Protein AF-0000000080388557 (afdb_homodimer)

Sequence (270 aa):
MERERQCKLGMKAKVAKRALETLQEIIDEPYSVIIRDAAIQRFEYTFEAIWKLVKEYLIEREGVICNSPKSCFREAFKMHLINEDESMQALYMTDDRNMTTHTYHEDVAEDIYKELSGYYALMNKIYTSIVTECLMERERQCKLGMKAKVAKRALETLQEIIDEPYSVIIRDAAIQRFEYTFEAIWKLVKEYLIEREGVICNSPKSCFREAFKMHLINEDESMQALYMTDDRNMTTHTYHEDVAEDIYKELSGYYALMNKIYTSIVTECL

Organism: NCBI:txid1090322

InterPro domains:
  IPR010235 Probable ribonuclease HepT [PF08780] (16-129)
  IPR010235 Probable ribonuclease HepT [TIGR01987] (18-129)

Foldseek 3Di:
DLVVLLVVLVVLLVQLVVLLVVLVVLLPDDDDPVSLLVNLVSLLVNLVSLLVSLQSLCCNPPVDHDDDSLRSLVVCCVVVLDDPVLNVVSVVSVVLSVCSVVVVPVVSSVVNSVCSVVVSVSSVSSSCSSVVVSD/DLVVLLVVLVVLLVQLVVLLVVLVVLLPDDDDPVSLLVNLVSLLVNLVSLLVSLQSLCCNPPVDHDDDSLRSLVVCCVVVLDDPVLNVVSVVSVVLSVCSVVVVPVVSSVVNSVCSVVVSVSSVSSSCSSVVVSD

Nearest PDB structures (foldseek):
  1wwp-assembly1_B  TM=9.795E-01  e=2.065E-08  Thermus thermophilus HB8
  7bxo-assembly1_F  TM=7.853E-01  e=1.803E-03  Shewanella oneidensis MR-1
  7aer-assembly1_B  TM=8.035E-01  e=2.970E-03  Shewanella oneidensis MR-1
  6m6u-assembly1_I  TM=7.779E-01  e=5.683E-03  Shewanella oneidensis MR-1
  1ylm-assembly1_B  TM=7.792E-01  e=3.426E-02  Bacillus subtilis subsp. subtilis str. 168

Structure (mmCIF, N/CA/C/O backbone):
data_AF-0000000080388557-model_v1
#
loop_
_entity.id
_entity.type
_entity.pdbx_description
1 polymer 'Nucleotidyltransferase substrate binding protein, HI0074 family'
#
loop_
_atom_site.group_PDB
_atom_site.id
_atom_site.type_symbol
_atom_site.label_atom_id
_atom_site.label_alt_id
_atom_site.label_comp_id
_atom_site.label_asym_id
_atom_site.label_entity_id
_atom_site.label_seq_id
_atom_site.pdbx_PDB_ins_code
_atom_site.Cartn_x
_atom_site.Cartn_y
_atom_site.Cartn_z
_atom_site.occupancy
_atom_site.B_iso_or_equiv
_atom_site.auth_seq_id
_atom_site.auth_comp_id
_atom_site.auth_asym_id
_atom_site.auth_atom_id
_atom_site.pdbx_PDB_model_num
ATOM 1 N N . MET A 1 1 ? 12.438 30.453 -10.461 1 47.81 1 MET A N 1
ATOM 2 C CA . MET A 1 1 ? 12.656 29.297 -9.609 1 47.81 1 MET A CA 1
ATOM 3 C C . MET A 1 1 ? 11.656 29.266 -8.461 1 47.81 1 MET A C 1
ATOM 5 O O . MET A 1 1 ? 11.086 28.219 -8.156 1 47.81 1 MET A O 1
ATOM 9 N N . GLU A 1 2 ? 11.422 30.484 -7.93 1 51.91 2 GLU A N 1
ATOM 10 C CA . GLU A 1 2 ? 10.469 30.641 -6.836 1 51.91 2 GLU A CA 1
ATOM 11 C C . GLU A 1 2 ? 9.039 30.375 -7.301 1 51.91 2 GLU A C 1
ATOM 13 O O . GLU A 1 2 ? 8.273 29.703 -6.609 1 51.91 2 GLU A O 1
ATOM 18 N N . ARG A 1 3 ? 8.695 30.859 -8.469 1 52.97 3 ARG A N 1
ATOM 19 C CA . ARG A 1 3 ? 7.34 30.719 -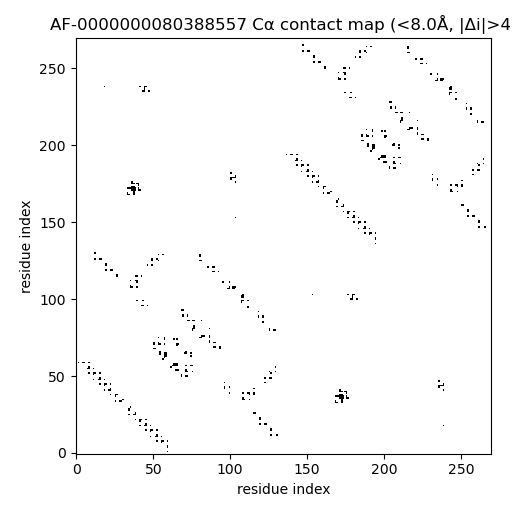8.992 1 52.97 3 ARG A CA 1
ATOM 20 C C . ARG A 1 3 ? 7.027 29.25 -9.289 1 52.97 3 ARG A C 1
ATOM 22 O O . AR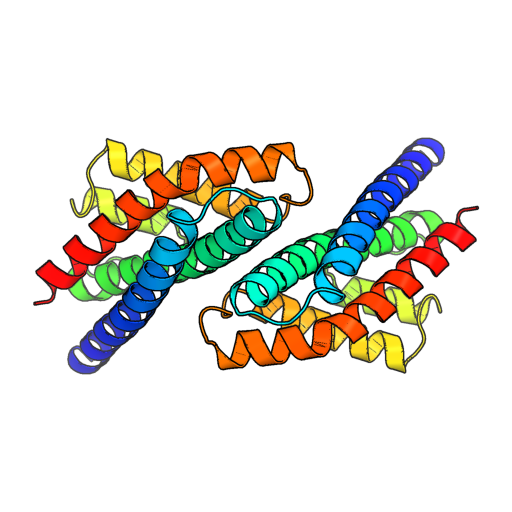G A 1 3 ? 5.902 28.797 -9.086 1 52.97 3 ARG A O 1
ATOM 29 N N . GLU A 1 4 ? 8.055 28.625 -9.766 1 49.5 4 GLU A N 1
ATOM 30 C CA . GLU A 1 4 ? 7.852 27.219 -10.133 1 49.5 4 GLU A CA 1
ATOM 31 C C . GLU A 1 4 ? 7.629 26.359 -8.891 1 49.5 4 GLU A C 1
ATOM 33 O O . GLU A 1 4 ? 6.812 25.438 -8.914 1 49.5 4 GLU A O 1
ATOM 38 N N . ARG A 1 5 ? 8.312 26.75 -7.918 1 56.84 5 ARG A N 1
ATOM 39 C CA . ARG A 1 5 ? 8.203 26.016 -6.66 1 56.84 5 ARG A CA 1
ATOM 40 C C . ARG A 1 5 ? 6.867 26.297 -5.98 1 56.84 5 ARG A C 1
ATOM 42 O O . ARG A 1 5 ? 6.258 25.391 -5.402 1 56.84 5 ARG A O 1
ATOM 49 N N . GLN A 1 6 ? 6.426 27.562 -6.066 1 59.09 6 GLN A N 1
ATOM 50 C CA . GLN A 1 6 ? 5.109 27.891 -5.531 1 59.09 6 GLN A CA 1
ATOM 51 C C . GLN A 1 6 ? 4.02 27.062 -6.211 1 59.09 6 GLN A C 1
ATOM 53 O O . GLN A 1 6 ? 3.074 26.625 -5.555 1 59.09 6 GLN A O 1
ATOM 58 N N . CYS A 1 7 ? 4.488 26.906 -7.363 1 70.38 7 CYS A N 1
ATOM 59 C CA . CYS A 1 7 ? 3.533 26.141 -8.156 1 70.38 7 CYS A CA 1
ATOM 60 C C . CYS A 1 7 ? 3.523 24.688 -7.734 1 70.38 7 CYS A C 1
ATOM 62 O O . CYS A 1 7 ? 2.461 24.062 -7.645 1 70.38 7 CYS A O 1
ATOM 64 N N . LYS A 1 8 ? 4.625 24.281 -7.316 1 85.5 8 LYS A N 1
ATOM 65 C CA . LYS A 1 8 ? 4.711 22.875 -6.953 1 85.5 8 LYS A CA 1
ATOM 66 C C . LYS A 1 8 ? 4.043 22.609 -5.605 1 85.5 8 LYS A C 1
ATOM 68 O O . LYS A 1 8 ? 3.365 21.594 -5.43 1 85.5 8 LYS A O 1
ATOM 73 N N . LEU A 1 9 ? 4.223 23.578 -4.668 1 91.31 9 LEU A N 1
ATOM 74 C CA . LEU A 1 9 ? 3.588 23.469 -3.361 1 91.31 9 LEU A CA 1
ATOM 75 C C . LEU A 1 9 ? 2.068 23.469 -3.494 1 91.31 9 LEU A C 1
ATOM 77 O O . LEU A 1 9 ? 1.385 22.688 -2.818 1 91.31 9 LEU A O 1
ATOM 81 N N . GLY A 1 10 ? 1.59 24.328 -4.324 1 91.19 10 GLY A N 1
ATOM 82 C CA . GLY A 1 10 ? 0.16 24.391 -4.582 1 91.19 10 GLY A CA 1
ATOM 83 C C . GLY A 1 10 ? -0.396 23.094 -5.148 1 91.19 10 GLY A C 1
ATOM 84 O O . GLY A 1 10 ? -1.481 22.656 -4.766 1 91.19 10 GLY A O 1
ATOM 85 N N . MET A 1 11 ? 0.369 22.547 -6.055 1 92.81 11 MET A N 1
ATOM 86 C CA . MET A 1 11 ? -0.043 21.281 -6.656 1 92.81 11 MET A CA 1
ATOM 87 C C . MET A 1 11 ? -0.064 20.156 -5.617 1 92.81 11 MET A C 1
ATOM 89 O O . MET A 1 11 ? -1.004 19.359 -5.578 1 92.81 11 MET A O 1
ATOM 93 N N . LYS A 1 12 ? 0.978 20.156 -4.805 1 94.94 12 LYS A N 1
ATOM 94 C CA . LYS A 1 12 ? 1.031 19.141 -3.758 1 94.94 12 LYS A CA 1
ATOM 95 C C . LYS A 1 12 ? -0.096 19.328 -2.746 1 94.94 12 LYS A C 1
ATOM 97 O O . LYS A 1 12 ? -0.653 18.359 -2.24 1 94.94 12 LYS A O 1
ATOM 102 N N . ALA A 1 13 ? -0.396 20.547 -2.465 1 96 13 ALA A N 1
ATOM 103 C CA . ALA A 1 13 ? -1.48 20.844 -1.536 1 96 13 ALA A CA 1
ATOM 104 C C . ALA A 1 13 ? -2.822 20.359 -2.08 1 96 13 ALA A C 1
ATOM 106 O O . ALA A 1 13 ? -3.656 19.859 -1.328 1 96 13 ALA A O 1
ATOM 107 N N . LYS A 1 14 ? -2.99 20.562 -3.334 1 94.94 14 LYS A N 1
ATOM 108 C CA . LYS A 1 14 ? -4.23 20.109 -3.961 1 94.94 14 LYS A CA 1
ATOM 109 C C . LYS A 1 14 ? -4.379 18.594 -3.861 1 94.94 14 LYS A C 1
ATOM 111 O O . LYS A 1 14 ? -5.465 18.094 -3.557 1 94.94 14 LYS A O 1
ATOM 116 N N . VAL A 1 15 ? -3.324 17.906 -4.125 1 94.25 15 VAL A N 1
ATOM 117 C CA . VAL A 1 15 ? -3.332 16.438 -4.043 1 94.25 15 VAL A CA 1
ATOM 118 C C . VAL A 1 15 ? -3.604 16.016 -2.602 1 94.25 15 VAL A C 1
ATOM 120 O O . VAL A 1 15 ? -4.426 15.125 -2.357 1 94.25 15 VAL A O 1
ATOM 123 N N . ALA A 1 16 ? -2.93 16.641 -1.675 1 96.94 16 ALA A N 1
ATOM 124 C CA . ALA A 1 16 ? -3.107 16.312 -0.26 1 96.94 16 ALA A CA 1
ATOM 125 C C . ALA A 1 16 ? -4.547 16.562 0.18 1 96.94 16 ALA A C 1
ATOM 127 O O . ALA A 1 16 ? -5.113 15.781 0.941 1 96.94 16 ALA A O 1
ATOM 128 N N . LYS A 1 17 ? -5.102 17.641 -0.314 1 97.06 17 LYS A N 1
ATOM 129 C CA . LYS A 1 17 ? -6.48 17.969 0.04 1 97.06 17 LYS A CA 1
ATOM 130 C C . LYS A 1 17 ? -7.441 16.875 -0.415 1 97.06 17 LYS A C 1
ATOM 132 O O . LYS A 1 17 ? -8.281 16.422 0.363 1 97.06 17 LYS A O 1
ATOM 137 N N . ARG A 1 18 ? -7.285 16.531 -1.616 1 95.62 18 ARG A N 1
ATOM 138 C CA . ARG A 1 18 ? -8.148 15.5 -2.162 1 95.62 18 ARG A CA 1
ATOM 139 C C . ARG A 1 18 ? -7.984 14.188 -1.396 1 95.62 18 ARG A C 1
ATOM 141 O O . ARG A 1 18 ? -8.969 13.508 -1.097 1 95.62 18 ARG A O 1
ATOM 148 N N . ALA A 1 19 ? -6.758 13.836 -1.151 1 97.25 19 ALA A N 1
ATOM 149 C CA . ALA A 1 19 ? -6.465 12.617 -0.406 1 97.25 19 ALA A CA 1
ATOM 150 C C . ALA A 1 19 ? -7.105 12.656 0.979 1 97.25 19 ALA A C 1
ATOM 152 O O . ALA A 1 19 ? -7.715 11.672 1.413 1 97.25 19 ALA A O 1
ATOM 153 N N . LEU A 1 20 ? -6.996 13.789 1.649 1 98.06 20 LEU A N 1
ATOM 154 C CA . LEU A 1 20 ? -7.582 13.945 2.975 1 98.06 20 LEU A CA 1
ATOM 155 C C . LEU A 1 20 ? -9.102 13.828 2.916 1 98.06 20 LEU A C 1
ATOM 157 O O . LEU A 1 20 ? -9.719 13.234 3.803 1 98.06 20 LEU A O 1
ATOM 161 N N . GLU A 1 21 ? -9.664 14.375 1.88 1 97.44 21 GLU A N 1
ATOM 162 C CA . GLU A 1 21 ? -11.117 14.328 1.732 1 97.44 21 GLU A CA 1
ATOM 163 C C . GLU A 1 21 ? -11.609 12.891 1.593 1 97.44 21 GLU A C 1
ATOM 165 O O . GLU A 1 21 ? -12.602 12.5 2.221 1 97.44 21 GLU A O 1
ATOM 170 N N . THR A 1 22 ? -10.922 12.125 0.79 1 96.12 22 THR A N 1
ATOM 171 C CA . THR A 1 22 ? -11.328 10.734 0.598 1 96.12 22 THR A CA 1
ATOM 172 C C . THR A 1 22 ? -11.133 9.938 1.883 1 96.12 22 THR A C 1
ATOM 174 O O . THR A 1 22 ? -11.93 9.047 2.189 1 96.12 22 THR A O 1
ATOM 177 N N . LEU A 1 23 ? -10.109 10.172 2.588 1 98.06 23 LEU A N 1
ATOM 178 C CA . LEU A 1 23 ? -9.875 9.492 3.855 1 98.06 23 LEU A CA 1
ATOM 179 C C . LEU A 1 23 ? -10.945 9.859 4.879 1 98.06 23 LEU A C 1
ATOM 181 O O . LEU A 1 23 ? -11.438 8.992 5.598 1 98.06 23 LEU A O 1
ATOM 185 N N . GLN A 1 24 ? -11.266 11.125 4.93 1 97.94 24 GLN A N 1
ATOM 186 C CA . GLN A 1 24 ? -12.32 11.578 5.836 1 97.94 24 GLN A CA 1
ATOM 187 C C . GLN A 1 24 ? -13.633 10.859 5.555 1 97.94 24 GLN A C 1
ATOM 189 O O . GLN A 1 24 ? -14.336 10.445 6.484 1 97.94 24 GLN A O 1
ATOM 194 N N . GLU A 1 25 ? -13.945 10.719 4.309 1 97.06 25 GLU A N 1
ATOM 195 C CA . GLU A 1 25 ? -15.188 10.078 3.891 1 97.06 25 GLU A CA 1
ATOM 196 C C . GLU A 1 25 ? -15.289 8.656 4.434 1 97.06 25 GLU A C 1
ATOM 198 O O . GLU A 1 25 ? -16.344 8.234 4.898 1 97.06 25 GLU A O 1
ATOM 203 N N . ILE A 1 26 ? -14.234 7.941 4.367 1 97.62 26 ILE A N 1
ATOM 204 C CA . ILE A 1 26 ? -14.281 6.516 4.672 1 97.62 26 ILE A CA 1
ATOM 205 C C . ILE A 1 26 ? -14.188 6.309 6.18 1 97.62 26 ILE A C 1
ATOM 207 O O . ILE A 1 26 ? -14.727 5.332 6.711 1 97.62 26 ILE A O 1
ATOM 211 N N . ILE A 1 27 ? -13.516 7.16 6.887 1 95.75 27 ILE A N 1
ATOM 212 C CA . ILE A 1 27 ? -13.352 7.039 8.336 1 95.75 27 ILE A CA 1
ATOM 213 C C . ILE A 1 27 ? -14.711 7.16 9.016 1 95.75 27 ILE A C 1
ATOM 215 O O . ILE A 1 27 ? -14.938 6.582 10.078 1 95.75 27 ILE A O 1
ATOM 219 N N . ASP A 1 28 ? -15.625 7.844 8.398 1 93.5 28 ASP A N 1
ATOM 220 C CA . ASP A 1 28 ? -16.938 8.109 8.984 1 93.5 28 ASP A CA 1
ATOM 221 C C . ASP A 1 28 ? -17.922 6.977 8.672 1 93.5 28 ASP A C 1
ATOM 223 O O . ASP A 1 28 ? -19.047 6.969 9.164 1 93.5 28 ASP A O 1
ATOM 227 N N . GLU A 1 29 ? -17.484 5.996 7.891 1 96.31 29 GLU A N 1
ATOM 228 C CA . GLU A 1 29 ? -18.328 4.867 7.523 1 96.31 29 GLU A CA 1
ATOM 229 C C . GLU A 1 29 ? -18.359 3.812 8.625 1 96.31 29 GLU A C 1
ATOM 231 O O . GLU A 1 29 ? -17.375 3.646 9.359 1 96.31 29 GLU A O 1
ATOM 236 N N . PRO A 1 30 ? -19.5 3.072 8.75 1 97 30 PRO A N 1
ATOM 237 C CA . PRO A 1 30 ? -19.531 1.968 9.711 1 97 30 PRO A CA 1
ATOM 238 C C . PRO A 1 30 ? -18.5 0.88 9.398 1 97 30 PRO A C 1
ATOM 240 O O . PRO A 1 30 ? -18.266 0.567 8.227 1 97 30 PRO A O 1
ATOM 243 N N . TYR A 1 31 ? -18.047 0.349 10.469 1 97.44 31 TYR A N 1
ATOM 244 C CA . TYR A 1 31 ? -16.953 -0.619 10.336 1 97.44 31 TYR A CA 1
ATOM 245 C C . TYR A 1 31 ? -17.422 -1.849 9.562 1 97.44 31 TYR A C 1
ATOM 247 O O . TYR A 1 31 ? -18.531 -2.344 9.773 1 97.44 31 TYR A O 1
ATOM 255 N N . SER A 1 32 ? -16.656 -2.32 8.711 1 97.38 32 SER A N 1
ATOM 256 C CA . SER A 1 32 ? -16.625 -3.631 8.07 1 97.38 32 SER A CA 1
ATOM 257 C C . SER A 1 32 ? -15.227 -3.982 7.59 1 97.38 32 SER A C 1
ATOM 259 O O . SER A 1 32 ? -14.367 -3.105 7.473 1 97.38 32 SER A O 1
ATOM 261 N N . VAL A 1 33 ? -15.008 -5.168 7.355 1 96.62 33 VAL A N 1
ATOM 262 C CA . VAL A 1 33 ? -13.688 -5.598 6.918 1 96.62 33 VAL A CA 1
ATOM 263 C C . VAL A 1 33 ? -13.328 -4.922 5.598 1 96.62 33 VAL A C 1
ATOM 265 O O . VAL A 1 33 ? -12.172 -4.559 5.367 1 96.62 33 VAL A O 1
ATOM 268 N N . ILE A 1 34 ? -14.32 -4.707 4.785 1 97.06 34 ILE A N 1
ATOM 269 C CA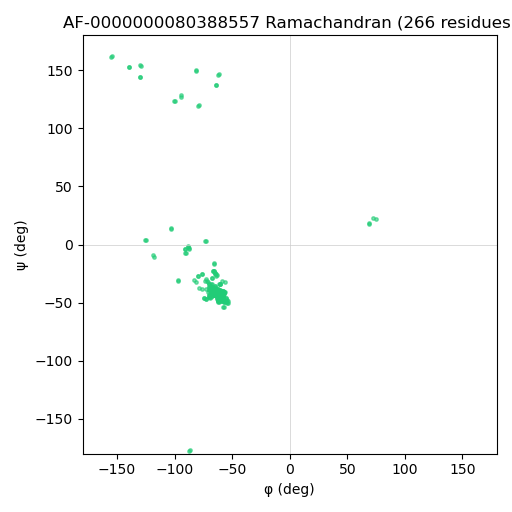 . ILE A 1 34 ? -14.125 -4.051 3.494 1 97.06 34 ILE A CA 1
ATOM 270 C C . ILE A 1 34 ? -13.789 -2.578 3.711 1 97.06 34 ILE A C 1
ATOM 272 O O . ILE A 1 34 ? -12.852 -2.053 3.1 1 97.06 34 ILE A O 1
ATOM 276 N N . ILE A 1 35 ? -14.516 -1.953 4.574 1 98.19 35 ILE A N 1
ATOM 277 C CA . ILE A 1 35 ? -14.273 -0.549 4.887 1 98.19 35 ILE A CA 1
ATOM 278 C C . ILE A 1 35 ? -12.891 -0.39 5.504 1 98.19 35 ILE A C 1
ATOM 280 O O . ILE A 1 35 ? -12.164 0.549 5.176 1 98.19 35 ILE A O 1
ATOM 284 N N . ARG A 1 36 ? -12.555 -1.311 6.348 1 98.19 36 ARG A N 1
ATOM 285 C CA . ARG A 1 36 ? -11.227 -1.297 6.961 1 98.19 36 ARG A CA 1
ATOM 286 C C . ARG A 1 36 ? -10.133 -1.31 5.898 1 98.19 36 ARG A C 1
ATOM 288 O O . ARG A 1 36 ? -9.227 -0.474 5.926 1 98.19 36 ARG A O 1
ATOM 295 N N . ASP A 1 37 ? -10.273 -2.197 4.988 1 98 37 ASP A N 1
ATOM 296 C CA . ASP A 1 37 ? -9.25 -2.34 3.953 1 98 37 ASP A CA 1
ATOM 297 C C . ASP A 1 37 ? -9.203 -1.104 3.057 1 98 37 ASP A C 1
ATOM 299 O O . ASP A 1 37 ? -8.125 -0.631 2.701 1 98 37 ASP A O 1
ATOM 303 N N . ALA A 1 38 ? -10.352 -0.624 2.721 1 98.06 38 ALA A N 1
ATOM 304 C CA . ALA A 1 38 ? -10.422 0.588 1.907 1 98.06 38 ALA A CA 1
ATOM 305 C C . ALA A 1 38 ? -9.82 1.779 2.648 1 98.06 38 ALA A C 1
ATOM 307 O O . ALA A 1 38 ? -9.102 2.588 2.055 1 98.06 38 ALA A O 1
ATOM 308 N N . ALA A 1 39 ? -10.148 1.855 3.92 1 98.44 39 ALA A N 1
ATOM 309 C CA . ALA A 1 39 ? -9.617 2.943 4.742 1 98.44 39 ALA A CA 1
ATOM 310 C C . ALA A 1 39 ? -8.0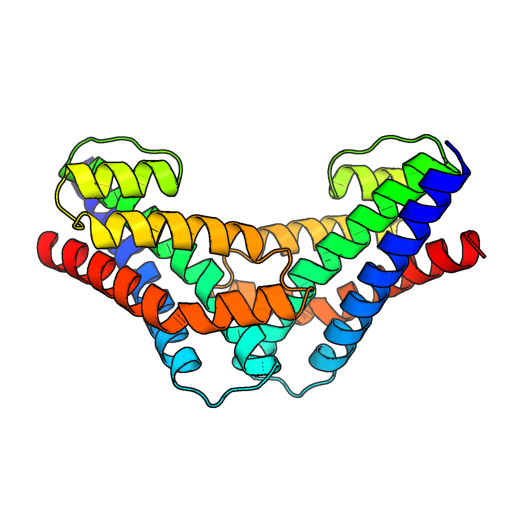94 2.891 4.812 1 98.44 39 ALA A C 1
ATOM 312 O O . ALA A 1 39 ? -7.43 3.928 4.754 1 98.44 39 ALA A O 1
ATOM 313 N N . ILE A 1 40 ? -7.605 1.707 4.949 1 98.5 40 ILE A N 1
ATOM 314 C CA . ILE A 1 40 ? -6.156 1.54 5.031 1 98.5 40 ILE A CA 1
ATOM 315 C C . ILE A 1 40 ? -5.516 1.943 3.703 1 98.5 40 ILE A C 1
ATOM 317 O O . ILE A 1 40 ? -4.48 2.615 3.686 1 98.5 40 ILE A O 1
ATOM 321 N N . GLN A 1 41 ? -6.109 1.613 2.613 1 97.88 41 GLN A N 1
ATOM 322 C CA . GLN A 1 41 ? -5.613 2.033 1.307 1 97.88 41 GLN A CA 1
ATOM 323 C C . GLN A 1 41 ? -5.609 3.553 1.181 1 97.88 41 GLN A C 1
ATOM 325 O O . GLN A 1 41 ? -4.621 4.145 0.742 1 97.88 41 GLN A O 1
ATOM 330 N N . ARG A 1 42 ? -6.676 4.184 1.55 1 98.06 42 ARG A N 1
ATOM 331 C CA . ARG A 1 42 ? -6.766 5.637 1.48 1 98.06 42 ARG A CA 1
ATOM 332 C C . ARG A 1 42 ? -5.773 6.293 2.436 1 98.06 42 ARG A C 1
ATOM 334 O O . ARG A 1 42 ? -5.215 7.348 2.131 1 98.06 42 ARG A O 1
ATOM 341 N N . PHE A 1 43 ? -5.586 5.66 3.566 1 98.56 43 PHE A N 1
ATOM 342 C CA . PHE A 1 43 ? -4.562 6.121 4.5 1 98.56 43 PHE A CA 1
ATOM 343 C C . PHE A 1 43 ? -3.186 6.098 3.848 1 98.56 43 PHE A C 1
ATOM 345 O O . PHE A 1 43 ? -2.418 7.055 3.969 1 98.56 43 PHE A O 1
ATOM 352 N N . GLU A 1 44 ? -2.887 5.059 3.156 1 97.81 44 GLU A N 1
ATOM 353 C CA . GLU A 1 44 ? -1.58 4.902 2.521 1 97.81 44 GLU A CA 1
ATOM 354 C C . GLU A 1 44 ? -1.291 6.059 1.566 1 97.81 44 GLU A C 1
ATOM 356 O O . GLU A 1 44 ? -0.25 6.711 1.67 1 97.81 44 GLU A O 1
ATOM 361 N N . TYR A 1 45 ? -2.232 6.289 0.641 1 97.12 45 TYR A N 1
ATOM 362 C CA . TYR A 1 45 ? -1.905 7.316 -0.341 1 97.12 45 TYR A CA 1
ATOM 363 C C . TYR A 1 45 ? -2.057 8.711 0.258 1 97.12 45 TYR A C 1
ATOM 365 O O . TYR A 1 45 ? -1.419 9.664 -0.2 1 97.12 45 TYR A O 1
ATOM 373 N N . THR A 1 46 ? -2.885 8.914 1.286 1 98.25 46 THR A N 1
ATOM 374 C CA . THR A 1 46 ? -2.973 10.203 1.964 1 98.25 46 THR A CA 1
ATOM 375 C C . THR A 1 46 ? -1.667 10.523 2.686 1 98.25 46 THR A C 1
ATOM 377 O O . THR A 1 46 ? -1.163 11.648 2.596 1 98.25 46 THR A O 1
ATOM 380 N N . PHE A 1 47 ? -1.145 9.484 3.352 1 98.5 47 PHE A N 1
ATOM 381 C CA . PHE A 1 47 ? 0.15 9.625 4.008 1 98.5 47 PHE A CA 1
ATOM 382 C C . PHE A 1 47 ? 1.214 10.078 3.016 1 98.5 47 PHE A C 1
ATOM 384 O O . PHE A 1 47 ? 1.981 11 3.299 1 98.5 47 PHE A O 1
ATOM 391 N N . GLU A 1 48 ? 1.242 9.469 1.88 1 97.06 48 GLU A N 1
ATOM 392 C CA . GLU A 1 48 ? 2.203 9.805 0.834 1 97.06 48 GLU A CA 1
ATOM 393 C C . GLU A 1 48 ? 2.053 11.258 0.393 1 97.06 48 GLU A C 1
ATOM 395 O O . GLU A 1 48 ? 3.043 11.984 0.27 1 97.06 48 GLU A O 1
ATOM 400 N N . ALA A 1 49 ? 0.866 11.68 0.191 1 96.81 49 ALA A N 1
ATOM 401 C CA . ALA A 1 49 ? 0.584 13.047 -0.252 1 96.81 49 ALA A CA 1
ATOM 402 C C . ALA A 1 49 ? 1.018 14.062 0.799 1 96.81 49 ALA A C 1
ATOM 404 O O . ALA A 1 49 ? 1.6 15.102 0.467 1 96.81 49 ALA A O 1
ATOM 405 N N . ILE A 1 50 ? 0.79 13.727 2.053 1 97.94 50 ILE A N 1
ATOM 406 C CA . ILE A 1 50 ? 1.035 14.664 3.141 1 97.94 50 ILE A CA 1
ATOM 407 C C . ILE A 1 50 ? 2.539 14.82 3.357 1 97.94 50 ILE A C 1
ATOM 409 O O . ILE A 1 50 ? 3.039 15.945 3.484 1 97.94 50 ILE A O 1
ATOM 413 N N . TRP A 1 51 ? 3.27 13.641 3.41 1 97.5 51 TRP A N 1
ATOM 414 C CA . TRP A 1 51 ? 4.695 13.797 3.676 1 97.5 51 TRP A CA 1
ATOM 415 C C . TRP A 1 51 ? 5.395 14.477 2.504 1 97.5 51 TRP A C 1
ATOM 417 O O . TRP A 1 51 ? 6.363 15.219 2.695 1 97.5 51 TRP A O 1
ATOM 427 N N . LYS A 1 52 ? 4.879 14.305 1.3 1 96.44 52 LYS A N 1
ATOM 428 C CA . LYS A 1 52 ? 5.434 15 0.141 1 96.44 52 LYS A CA 1
ATOM 429 C C . LYS A 1 52 ? 5.137 16.5 0.203 1 96.44 52 LYS A C 1
ATOM 431 O O . LYS A 1 52 ? 5.949 17.312 -0.239 1 96.44 52 LYS A O 1
ATOM 436 N N . LEU A 1 53 ? 3.951 16.812 0.65 1 97 53 LEU A N 1
ATOM 437 C CA . LEU A 1 53 ? 3.613 18.219 0.871 1 97 53 LEU A CA 1
ATOM 438 C C . LEU A 1 53 ? 4.555 18.844 1.889 1 97 53 LEU A C 1
ATOM 440 O O . LEU A 1 53 ? 5.066 19.953 1.667 1 97 53 LEU A O 1
ATOM 444 N N . VAL A 1 54 ? 4.781 18.172 3.002 1 97.44 54 VAL A N 1
ATOM 445 C CA . VAL A 1 54 ? 5.695 18.656 4.035 1 97.44 54 VAL A CA 1
ATOM 446 C C . VAL A 1 54 ? 7.086 18.859 3.441 1 97.44 54 VAL A C 1
ATOM 448 O O . VAL A 1 54 ? 7.715 19.891 3.672 1 97.44 54 VAL A O 1
ATOM 451 N N . LYS A 1 55 ? 7.516 17.828 2.707 1 97.25 55 LYS A N 1
ATOM 452 C CA . LYS A 1 55 ? 8.82 17.891 2.055 1 97.25 55 LYS A CA 1
ATOM 453 C C . LYS A 1 55 ? 8.938 19.141 1.189 1 97.25 55 LYS A C 1
ATOM 455 O O . LYS A 1 55 ? 9.922 19.891 1.281 1 97.25 55 LYS A O 1
ATOM 460 N N . GLU A 1 56 ? 7.965 19.359 0.352 1 96.19 56 GLU A N 1
ATOM 461 C CA . GLU A 1 56 ? 7.969 20.516 -0.542 1 96.19 56 GLU A CA 1
ATOM 462 C C . GLU A 1 56 ? 7.93 21.828 0.243 1 96.19 56 GLU A C 1
ATOM 464 O O . GLU A 1 56 ? 8.617 22.781 -0.109 1 96.19 56 GLU A O 1
ATOM 469 N N . TYR A 1 57 ? 7.109 21.875 1.232 1 95.5 57 TYR A N 1
ATOM 470 C CA . TYR A 1 57 ? 7.012 23.062 2.086 1 95.5 57 TYR A CA 1
ATOM 471 C C . TYR A 1 57 ? 8.359 23.391 2.707 1 95.5 57 TYR A C 1
ATOM 473 O O . TYR A 1 57 ? 8.773 24.562 2.715 1 95.5 57 TYR A O 1
ATOM 481 N N . LEU A 1 58 ? 9.055 22.422 3.24 1 95.75 58 LEU A N 1
ATOM 482 C CA . LEU A 1 58 ? 10.328 22.609 3.93 1 95.75 58 LEU A CA 1
ATOM 483 C C . LEU A 1 58 ? 11.383 23.156 2.973 1 95.75 58 LEU A C 1
ATOM 485 O O . LEU A 1 58 ? 12.156 24.031 3.332 1 95.75 58 LEU A O 1
ATOM 489 N N . ILE A 1 59 ? 11.383 22.578 1.83 1 94.75 59 ILE A N 1
ATOM 490 C CA . ILE A 1 59 ? 12.383 23.031 0.866 1 94.75 59 ILE A CA 1
ATOM 491 C C . ILE A 1 59 ? 12.055 24.453 0.416 1 94.75 59 ILE A C 1
ATOM 493 O O . ILE A 1 59 ? 12.93 25.312 0.366 1 94.75 59 ILE A O 1
ATOM 497 N N . GLU A 1 60 ? 10.859 24.734 0.11 1 91.81 60 GLU A N 1
ATOM 498 C CA . GLU A 1 60 ? 10.43 26 -0.45 1 91.81 60 GLU A CA 1
ATOM 499 C C . GLU A 1 60 ? 10.516 27.125 0.592 1 91.81 60 GLU A C 1
ATOM 501 O O . GLU A 1 60 ? 10.984 28.219 0.299 1 91.81 60 GLU A O 1
ATOM 506 N N . ARG A 1 61 ? 10.109 26.875 1.748 1 89.25 61 ARG A N 1
ATOM 507 C CA . ARG A 1 61 ? 9.961 27.938 2.74 1 89.25 61 ARG A CA 1
ATOM 508 C C . ARG A 1 61 ? 11.18 28 3.654 1 89.25 61 ARG A C 1
ATOM 510 O O . ARG A 1 61 ? 11.539 29.078 4.133 1 89.25 61 ARG A O 1
ATOM 517 N N . GLU A 1 62 ? 11.773 26.844 3.85 1 90.12 62 GLU A N 1
ATOM 518 C CA . GLU A 1 62 ? 12.812 26.828 4.875 1 90.12 62 GLU A CA 1
ATOM 519 C C . GLU A 1 62 ? 14.172 26.438 4.281 1 90.12 62 GLU A C 1
ATOM 521 O O . GLU A 1 62 ? 15.195 26.516 4.961 1 90.12 62 GLU A O 1
ATOM 526 N N . GLY A 1 63 ? 14.164 26.016 3.061 1 93.94 63 GLY A N 1
ATOM 527 C CA . GLY A 1 63 ? 15.398 25.578 2.43 1 93.94 63 GLY A CA 1
ATOM 528 C C . GLY A 1 63 ? 15.945 24.297 3.006 1 93.94 63 GLY A C 1
ATOM 529 O O . GLY A 1 63 ? 17.141 24.016 2.895 1 93.94 63 GLY A O 1
ATOM 530 N N . VAL A 1 64 ? 15.125 23.578 3.68 1 95.75 64 VAL A N 1
ATOM 531 C CA . VAL A 1 64 ? 15.531 22.328 4.332 1 95.75 64 VAL A CA 1
ATOM 532 C C . VAL A 1 64 ? 15.227 21.141 3.418 1 95.75 64 VAL A C 1
ATOM 534 O O . VAL A 1 64 ? 14.109 21 2.926 1 95.75 64 VAL A O 1
ATOM 537 N N . ILE A 1 65 ? 16.219 20.344 3.191 1 96.25 65 ILE A N 1
ATOM 538 C CA . ILE A 1 65 ? 16.062 19.172 2.346 1 96.25 65 ILE A CA 1
ATOM 539 C C . ILE A 1 65 ? 15.875 17.922 3.219 1 96.25 65 ILE A C 1
ATOM 541 O O . ILE A 1 65 ? 16.641 17.703 4.164 1 96.25 65 ILE A O 1
ATOM 545 N N . CYS A 1 66 ? 14.836 17.219 3.047 1 95.81 66 CYS A N 1
ATOM 546 C CA . CYS A 1 66 ? 14.562 15.945 3.686 1 95.81 66 CYS A CA 1
ATOM 547 C C . CYS A 1 66 ? 14.141 14.898 2.66 1 95.81 66 CYS A C 1
ATOM 549 O O . CYS A 1 66 ? 13.484 15.227 1.668 1 95.81 66 CYS A O 1
ATOM 551 N N . ASN A 1 67 ? 14.531 13.625 2.854 1 95.19 67 ASN A N 1
ATOM 552 C CA . ASN A 1 67 ? 14.352 12.633 1.795 1 95.19 67 ASN A CA 1
ATOM 553 C C . ASN A 1 67 ? 13.57 11.422 2.287 1 95.19 67 ASN A C 1
ATOM 555 O O . ASN A 1 67 ? 13.453 10.422 1.579 1 95.19 67 ASN A O 1
ATOM 559 N N . SER A 1 68 ? 13.086 11.43 3.527 1 97.31 68 SER A N 1
ATOM 560 C CA . SER A 1 68 ? 12.234 10.383 4.082 1 97.31 68 SER A CA 1
ATOM 561 C C . SER A 1 68 ? 11.117 10.969 4.938 1 97.31 68 SER A C 1
ATOM 563 O O . SER A 1 68 ? 11.242 12.078 5.461 1 97.31 68 SER A O 1
ATOM 565 N N . PRO A 1 69 ? 10.047 10.203 4.992 1 98 69 PRO A N 1
ATOM 566 C CA . PRO A 1 69 ? 8.938 10.719 5.801 1 98 69 PRO A CA 1
ATOM 567 C C . PRO A 1 69 ? 9.359 11.062 7.227 1 98 69 PRO A C 1
ATOM 569 O O . PRO A 1 69 ? 9.078 12.164 7.707 1 98 69 PRO A O 1
ATOM 572 N N . LYS A 1 70 ? 10.047 10.164 7.82 1 98.19 70 LYS A N 1
ATOM 573 C CA . LYS A 1 70 ? 10.43 10.406 9.211 1 98.19 70 LYS A CA 1
ATOM 574 C C . LYS A 1 70 ? 11.328 11.633 9.328 1 98.19 70 LYS A C 1
ATOM 576 O O . LYS A 1 70 ? 11.141 12.461 10.227 1 98.19 70 LYS A O 1
ATOM 581 N N . SER A 1 71 ? 12.305 11.727 8.438 1 98 71 SER A N 1
ATOM 582 C CA . SER A 1 71 ? 13.18 12.891 8.461 1 98 71 SER A CA 1
ATOM 583 C C . SER A 1 71 ? 12.391 14.18 8.234 1 98 71 SER A C 1
ATOM 585 O O . SER A 1 71 ? 12.672 15.195 8.867 1 98 71 SER A O 1
ATOM 587 N N . CYS A 1 72 ? 11.445 14.148 7.371 1 98.31 72 CYS A N 1
ATOM 588 C CA . CYS A 1 72 ? 10.648 15.336 7.051 1 98.31 72 CYS A CA 1
ATOM 589 C C . CYS A 1 72 ? 9.773 15.734 8.234 1 98.31 72 CYS A C 1
ATOM 591 O O . CYS A 1 72 ? 9.633 16.922 8.531 1 98.31 72 CYS A O 1
ATOM 593 N N . PHE A 1 73 ? 9.25 14.758 8.914 1 98.38 73 PHE A N 1
ATOM 594 C CA . PHE A 1 73 ? 8.422 15.07 10.078 1 98.38 73 PHE A CA 1
ATOM 595 C C . PHE A 1 73 ? 9.281 15.625 11.211 1 98.38 73 PHE A C 1
ATOM 597 O O . PHE A 1 73 ? 8.836 16.5 11.953 1 98.38 73 PHE A O 1
ATOM 604 N N . ARG A 1 74 ? 10.43 15.109 11.336 1 97.94 74 ARG A N 1
ATOM 605 C CA . ARG A 1 74 ? 11.344 15.648 12.336 1 97.94 74 ARG A CA 1
ATOM 606 C C . ARG A 1 74 ? 11.695 17.109 12.031 1 97.94 74 ARG A C 1
ATOM 608 O O . ARG A 1 74 ? 11.719 17.938 12.938 1 97.94 74 ARG A O 1
ATOM 615 N N . GLU A 1 75 ? 12.023 17.359 10.836 1 97.56 75 GLU A N 1
ATOM 616 C CA . GLU A 1 75 ? 12.32 18.734 10.438 1 97.56 75 GLU A CA 1
ATOM 617 C C . GLU A 1 75 ? 11.109 19.641 10.633 1 97.56 75 GLU A C 1
ATOM 619 O O . GLU A 1 75 ? 11.25 20.797 11.023 1 97.56 75 GLU A O 1
ATOM 624 N N . ALA A 1 76 ? 9.93 19.109 10.305 1 96.94 76 ALA A N 1
ATOM 625 C CA . ALA A 1 76 ? 8.703 19.875 10.508 1 96.94 76 ALA A CA 1
ATOM 626 C C . ALA A 1 76 ? 8.555 20.281 11.969 1 96.94 76 ALA A C 1
ATOM 628 O O . ALA A 1 76 ? 8.086 21.375 12.273 1 96.94 76 ALA A O 1
ATOM 629 N N . PHE A 1 77 ? 8.898 19.375 12.859 1 97.38 77 PHE A N 1
ATOM 630 C CA . PHE A 1 77 ? 8.875 19.672 14.289 1 97.38 77 PHE A CA 1
ATOM 631 C C . PHE A 1 77 ? 9.867 20.781 14.625 1 97.38 77 PHE A C 1
ATOM 633 O O . PHE A 1 77 ? 9.539 21.703 15.359 1 97.38 77 PHE A O 1
ATOM 640 N N . LYS A 1 78 ? 11.023 20.672 14.062 1 96.56 78 LYS A N 1
ATOM 641 C CA . LYS A 1 78 ? 12.062 21.672 14.312 1 96.56 78 LYS A CA 1
ATOM 642 C C . LYS A 1 78 ? 11.602 23.062 13.859 1 96.56 78 LYS A C 1
ATOM 644 O O . LYS A 1 78 ? 11.953 24.062 14.484 1 96.56 78 LYS A O 1
ATOM 649 N N . MET A 1 79 ? 10.852 23.094 12.828 1 94.38 79 MET A N 1
ATOM 650 C CA . MET A 1 79 ? 10.391 24.344 12.25 1 94.38 79 MET A CA 1
ATOM 651 C C . MET A 1 79 ? 9.086 24.797 12.906 1 94.38 79 MET A C 1
ATOM 653 O O . MET A 1 79 ? 8.461 25.766 12.453 1 94.38 79 MET A O 1
ATOM 657 N N . HIS A 1 80 ? 8.578 24.031 13.789 1 93.75 80 HIS A N 1
ATOM 658 C CA . HIS A 1 80 ? 7.414 24.359 14.609 1 93.75 80 HIS A CA 1
ATOM 659 C C . HIS A 1 80 ? 6.129 24.266 13.797 1 93.75 80 HIS A C 1
ATOM 661 O O . HIS A 1 80 ? 5.168 24.984 14.07 1 93.75 80 HIS A O 1
ATOM 667 N N . LEU A 1 81 ? 6.246 23.516 12.758 1 93.69 81 LEU A N 1
ATOM 668 C CA . LEU A 1 81 ? 5.023 23.219 12.016 1 93.69 81 LEU A CA 1
ATOM 669 C C . LEU A 1 81 ? 4.098 22.312 12.812 1 93.69 81 LEU A C 1
ATOM 671 O O . LEU A 1 81 ? 2.875 22.406 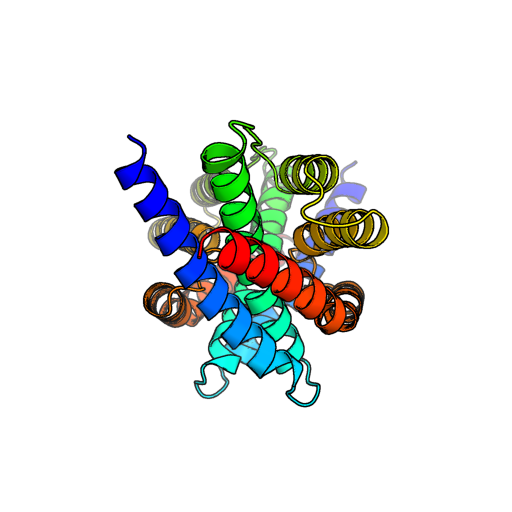12.688 1 93.69 81 LEU A O 1
ATOM 675 N N . ILE A 1 82 ? 4.688 21.359 13.539 1 96.12 82 ILE A N 1
ATOM 676 C CA . ILE A 1 82 ? 3.957 20.484 14.438 1 96.12 82 ILE A CA 1
ATOM 677 C C . ILE A 1 82 ? 4.625 20.469 15.812 1 96.12 82 ILE A C 1
ATOM 679 O O . ILE A 1 82 ? 5.809 20.797 15.93 1 96.12 82 ILE A O 1
ATOM 683 N N . ASN A 1 83 ? 3.834 20.172 16.859 1 97.19 83 ASN A N 1
ATOM 684 C CA . ASN A 1 83 ? 4.387 20.156 18.203 1 97.19 83 ASN A CA 1
ATOM 685 C C . ASN A 1 83 ? 4.984 18.797 18.547 1 97.19 83 ASN A C 1
ATOM 687 O O . ASN A 1 83 ? 5.047 17.906 17.688 1 97.19 83 ASN A O 1
ATOM 691 N N . GLU A 1 84 ? 5.445 18.641 19.734 1 97.25 84 GLU A N 1
ATOM 692 C CA . GLU A 1 84 ? 6.164 17.438 20.156 1 97.25 84 GLU A CA 1
ATOM 693 C C . GLU A 1 84 ? 5.273 16.203 20.078 1 97.25 84 GLU A C 1
ATOM 695 O O . GLU A 1 84 ? 5.676 15.188 19.516 1 97.25 84 GLU A O 1
ATOM 700 N N . ASP A 1 85 ? 4.074 16.281 20.578 1 97.81 85 ASP A N 1
ATOM 701 C CA . ASP A 1 85 ? 3.135 15.172 20.562 1 97.81 85 ASP A CA 1
ATOM 702 C C . ASP A 1 85 ? 2.789 14.773 19.125 1 97.81 85 ASP A C 1
ATOM 704 O O . ASP A 1 85 ? 2.725 13.586 18.812 1 97.81 85 ASP A O 1
ATOM 708 N N . GLU A 1 86 ? 2.576 15.758 18.328 1 98.12 86 GLU A N 1
ATOM 709 C CA . GLU A 1 86 ? 2.246 15.523 16.922 1 98.12 86 GLU A CA 1
ATOM 710 C C . GLU A 1 86 ? 3.414 14.891 16.172 1 98.12 86 GLU A C 1
ATOM 712 O O . GLU A 1 86 ? 3.211 14.039 15.305 1 98.12 86 GLU A O 1
ATOM 717 N N . SER A 1 87 ? 4.574 15.344 16.516 1 98.12 87 SER A N 1
ATOM 718 C CA . SER A 1 87 ? 5.762 14.758 15.906 1 98.12 87 SER A CA 1
ATOM 719 C C . SER A 1 87 ? 5.887 13.281 16.25 1 98.12 87 SER A C 1
ATOM 721 O O . SER A 1 87 ? 6.184 12.461 15.367 1 98.12 87 SER A O 1
ATOM 723 N N . MET A 1 88 ? 5.699 12.938 17.5 1 98.19 88 MET A N 1
ATOM 724 C CA . MET A 1 88 ? 5.73 11.539 17.906 1 98.19 88 MET A CA 1
ATOM 725 C C . MET A 1 88 ? 4.652 10.734 17.188 1 98.19 88 MET A C 1
ATOM 727 O O . MET A 1 88 ? 4.914 9.625 16.719 1 98.19 88 MET A O 1
ATOM 731 N N . GLN A 1 89 ? 3.529 11.281 17.141 1 98.62 89 GLN A N 1
ATOM 732 C CA . GLN A 1 89 ? 2.436 10.617 16.438 1 98.62 89 GLN A CA 1
ATOM 733 C C . GLN A 1 89 ? 2.77 10.406 14.969 1 98.62 89 GLN A C 1
ATOM 735 O O . GLN A 1 89 ? 2.447 9.359 14.398 1 98.62 89 GLN A O 1
ATOM 740 N N . ALA A 1 90 ? 3.398 11.414 14.367 1 98.62 90 ALA A N 1
ATOM 741 C CA . ALA A 1 90 ? 3.779 11.32 12.961 1 98.62 90 ALA A CA 1
ATOM 742 C C . ALA A 1 90 ? 4.77 10.188 12.734 1 98.62 90 ALA A C 1
ATOM 744 O O . ALA A 1 90 ? 4.699 9.484 11.727 1 98.62 90 ALA A O 1
ATOM 745 N N . LEU A 1 91 ? 5.664 10.047 13.688 1 98.44 91 LEU A N 1
ATOM 746 C CA . LEU A 1 91 ? 6.633 8.961 13.586 1 98.44 91 LEU A CA 1
ATOM 747 C C . LEU A 1 91 ? 5.949 7.609 13.75 1 98.44 91 LEU A C 1
ATOM 749 O O . LEU A 1 91 ? 6.242 6.672 13 1 98.44 91 LEU A O 1
ATOM 753 N N . TYR A 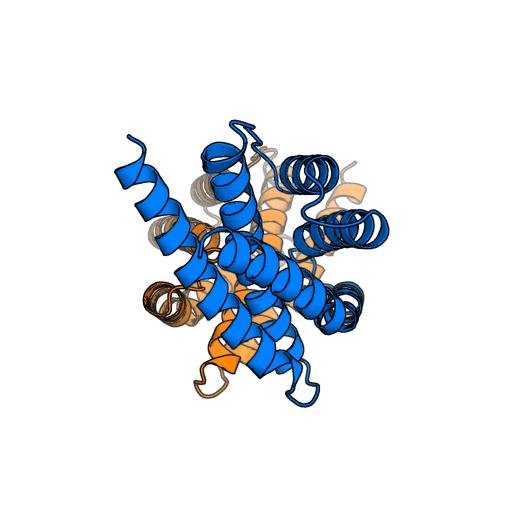1 92 ? 5.039 7.516 14.68 1 98.31 92 TYR A N 1
ATOM 754 C CA . TYR A 1 92 ? 4.258 6.293 14.852 1 98.31 92 TYR A CA 1
ATOM 755 C C . TYR A 1 92 ? 3.418 6 13.617 1 98.31 92 TYR A C 1
ATOM 757 O O . TYR A 1 92 ? 3.316 4.848 13.188 1 98.31 92 TYR A O 1
ATOM 765 N N . MET A 1 93 ? 2.818 7.004 13.117 1 98.69 93 MET A N 1
ATOM 766 C CA . MET A 1 93 ? 2.025 6.891 11.898 1 98.69 93 MET A CA 1
ATOM 767 C C . MET A 1 93 ? 2.871 6.344 10.75 1 98.69 93 MET A C 1
ATOM 769 O O . MET A 1 93 ? 2.395 5.531 9.961 1 98.69 93 MET A O 1
ATOM 773 N N . THR A 1 94 ? 4.102 6.84 10.664 1 98.69 94 THR A N 1
ATOM 774 C CA . THR A 1 94 ? 5.02 6.367 9.641 1 98.69 94 THR A CA 1
ATOM 775 C C . THR A 1 94 ? 5.293 4.871 9.805 1 98.69 94 THR A C 1
ATOM 777 O O . THR A 1 94 ? 5.312 4.129 8.82 1 98.69 94 THR A O 1
ATOM 780 N N . ASP A 1 95 ? 5.5 4.484 11.039 1 98.06 95 ASP A N 1
ATOM 781 C CA . ASP A 1 95 ? 5.719 3.066 11.297 1 98.06 95 ASP A CA 1
ATOM 782 C C . ASP A 1 95 ? 4.504 2.238 10.898 1 98.06 95 ASP A C 1
ATOM 784 O O . ASP A 1 95 ? 4.645 1.171 10.297 1 98.06 95 ASP A O 1
ATOM 788 N N . ASP A 1 96 ? 3.369 2.664 11.25 1 98.06 96 ASP A N 1
ATOM 789 C CA . ASP A 1 96 ? 2.141 1.961 10.891 1 98.06 96 ASP A CA 1
ATOM 790 C C . ASP A 1 96 ? 1.978 1.89 9.367 1 98.06 96 ASP A C 1
ATOM 792 O O . ASP A 1 96 ? 1.584 0.853 8.836 1 98.06 96 ASP A O 1
ATOM 796 N N . ARG A 1 97 ? 2.266 3.002 8.711 1 97.56 97 ARG A N 1
ATOM 797 C CA . ARG A 1 97 ? 2.209 3.002 7.254 1 97.56 97 ARG A CA 1
ATOM 798 C C . ARG A 1 97 ? 3.121 1.929 6.672 1 97.56 97 ARG A C 1
ATOM 800 O O . ARG A 1 97 ? 2.744 1.234 5.723 1 97.56 97 ARG A O 1
ATOM 807 N N . ASN A 1 98 ? 4.266 1.788 7.23 1 94.69 98 ASN A N 1
ATOM 808 C CA . ASN A 1 98 ? 5.223 0.785 6.77 1 94.69 98 ASN A CA 1
ATOM 809 C C . ASN A 1 98 ? 4.707 -0.631 7.016 1 94.69 98 ASN A C 1
ATOM 811 O O . ASN A 1 98 ? 5.105 -1.568 6.32 1 94.69 98 ASN A O 1
ATOM 815 N N . MET A 1 99 ? 3.822 -0.75 7.938 1 95.5 99 MET A N 1
ATOM 816 C CA . MET A 1 99 ? 3.311 -2.062 8.32 1 95.5 99 MET A CA 1
ATOM 817 C C . MET A 1 99 ? 2.078 -2.426 7.496 1 95.5 99 MET A C 1
ATOM 819 O O . MET A 1 99 ? 1.571 -3.545 7.594 1 95.5 99 MET A O 1
ATOM 823 N N . THR A 1 100 ? 1.602 -1.525 6.633 1 94.56 100 THR A N 1
ATOM 824 C CA . THR A 1 100 ? 0.361 -1.776 5.906 1 94.56 100 THR A CA 1
ATOM 825 C C . THR A 1 100 ? 0.529 -2.939 4.934 1 94.56 100 THR A C 1
ATOM 827 O O . THR A 1 100 ? -0.451 -3.586 4.555 1 94.56 100 THR A O 1
ATOM 830 N N . THR A 1 101 ? 1.702 -3.256 4.531 1 86.56 101 THR A N 1
ATOM 831 C CA . THR A 1 101 ? 1.956 -4.395 3.652 1 86.56 101 THR A CA 1
ATOM 832 C C . THR A 1 101 ? 1.623 -5.707 4.359 1 86.56 101 THR A C 1
ATOM 834 O O . THR A 1 101 ? 1.471 -6.742 3.709 1 86.56 101 THR A O 1
ATOM 837 N N . HIS A 1 102 ? 1.517 -5.605 5.637 1 89.31 102 HIS A N 1
ATOM 838 C CA . HIS A 1 102 ? 1.265 -6.801 6.434 1 89.31 102 HIS A CA 1
ATOM 839 C C . HIS A 1 102 ? -0.195 -6.875 6.871 1 89.31 102 HIS A C 1
ATOM 841 O O . HIS A 1 102 ? -0.557 -7.707 7.703 1 89.31 102 HIS A O 1
ATOM 847 N N . THR A 1 103 ? -0.953 -6.105 6.289 1 91.56 103 THR A N 1
ATOM 848 C CA . THR A 1 103 ? -2.338 -6.027 6.738 1 91.56 103 THR A CA 1
ATOM 849 C C . THR A 1 103 ? -3.115 -7.27 6.312 1 91.56 103 THR A C 1
ATOM 851 O O . THR A 1 103 ? -4.301 -7.402 6.613 1 91.56 103 THR A O 1
ATOM 854 N N . TYR A 1 104 ? -2.381 -8.156 5.711 1 87.38 104 TYR A N 1
ATOM 855 C CA . TYR A 1 104 ? -2.988 -9.477 5.551 1 87.38 104 TYR A CA 1
ATOM 856 C C . TYR A 1 104 ? -3.213 -10.141 6.902 1 87.38 104 TYR A C 1
ATOM 858 O O . TYR A 1 104 ? -4.02 -11.07 7.016 1 87.38 104 TYR A O 1
ATOM 866 N N . HIS A 1 105 ? -2.428 -9.727 7.848 1 90.88 105 HIS A N 1
ATOM 867 C CA . HIS A 1 105 ? -2.713 -10.117 9.227 1 90.88 105 HIS A CA 1
ATOM 868 C C . HIS A 1 105 ? -3.83 -9.266 9.82 1 90.88 105 HIS A C 1
ATOM 870 O O . HIS A 1 105 ? -3.668 -8.062 10 1 90.88 105 HIS A O 1
ATOM 876 N N . GLU A 1 106 ? -4.836 -9.914 10.188 1 92.56 106 GLU A N 1
ATOM 877 C CA . GLU A 1 106 ? -6.039 -9.227 10.633 1 92.56 106 GLU A CA 1
ATOM 878 C C . GLU A 1 106 ? -5.746 -8.328 11.836 1 92.56 106 GLU A C 1
ATOM 880 O O . GLU A 1 106 ? -6.262 -7.215 11.93 1 92.56 106 GLU A O 1
ATOM 885 N N . ASP A 1 107 ? -4.977 -8.82 12.742 1 95.75 107 ASP A N 1
ATOM 886 C CA . ASP A 1 107 ? -4.68 -8.047 13.945 1 95.75 107 ASP A CA 1
ATOM 887 C C . ASP A 1 107 ? -3.955 -6.746 13.594 1 95.75 107 ASP A C 1
ATOM 889 O O . ASP A 1 107 ? -4.242 -5.695 14.172 1 95.75 107 ASP A O 1
ATOM 893 N N . VAL A 1 108 ? -3.008 -6.844 12.68 1 96.5 108 VAL A N 1
ATOM 894 C CA . VAL A 1 108 ? -2.262 -5.668 12.242 1 96.5 108 VAL A CA 1
ATOM 895 C C . VAL A 1 108 ? -3.211 -4.68 11.57 1 96.5 108 VAL A C 1
ATOM 897 O O . VAL A 1 108 ? -3.176 -3.48 11.859 1 96.5 108 VAL A O 1
ATOM 900 N N . ALA A 1 109 ? -4.09 -5.207 10.727 1 97.25 109 ALA A N 1
ATOM 901 C CA . ALA A 1 109 ? -5.055 -4.367 10.031 1 97.25 109 ALA A CA 1
ATOM 902 C C . ALA A 1 109 ? -5.969 -3.645 11.016 1 97.25 109 ALA A C 1
ATOM 904 O O . ALA A 1 109 ? -6.203 -2.439 10.883 1 97.25 109 ALA A O 1
ATOM 905 N N . GLU A 1 110 ? -6.387 -4.367 11.992 1 97.81 110 GLU A N 1
ATOM 906 C CA . GLU A 1 110 ? -7.289 -3.805 12.992 1 97.81 110 GLU A CA 1
ATOM 907 C C . GLU A 1 110 ? -6.602 -2.715 13.812 1 97.81 110 GLU A C 1
ATOM 909 O O . GLU A 1 110 ? -7.199 -1.673 14.094 1 97.81 110 GLU A O 1
ATOM 914 N N . ASP A 1 111 ? -5.406 -2.99 14.18 1 97.88 111 ASP A N 1
ATOM 915 C CA . ASP A 1 111 ? -4.652 -2.031 14.977 1 97.88 111 ASP A CA 1
ATOM 916 C C . ASP A 1 111 ? -4.445 -0.724 14.219 1 97.88 111 ASP A C 1
ATOM 918 O O . ASP A 1 111 ? -4.617 0.36 14.781 1 97.88 111 ASP A O 1
ATOM 922 N N . ILE A 1 112 ? -4.102 -0.835 13 1 98.25 112 ILE A N 1
ATOM 923 C CA . ILE A 1 112 ? -3.873 0.349 12.18 1 98.25 112 ILE A CA 1
ATOM 924 C C . ILE A 1 112 ? -5.191 1.088 11.961 1 98.25 112 ILE A C 1
ATOM 926 O O . ILE A 1 112 ? -5.25 2.314 12.078 1 98.25 112 ILE A O 1
ATOM 930 N N . TYR A 1 113 ? -6.203 0.339 11.719 1 98.38 113 TYR A N 1
ATOM 931 C CA . TYR A 1 113 ? -7.516 0.923 11.469 1 98.38 113 TYR A CA 1
ATOM 932 C C . TYR A 1 113 ? -7.961 1.782 12.648 1 98.38 113 TYR A C 1
ATOM 934 O O . TYR A 1 113 ? -8.5 2.873 12.461 1 98.38 113 TYR A O 1
ATOM 942 N N . LYS A 1 114 ? -7.699 1.323 13.82 1 97.81 114 LYS A N 1
ATOM 943 C CA . LYS A 1 114 ? -8.133 2.016 15.031 1 97.81 114 LYS A CA 1
ATOM 944 C C . LYS A 1 114 ? -7.445 3.373 15.156 1 97.81 114 LYS A C 1
ATOM 946 O O . LYS A 1 114 ? -7.965 4.273 15.82 1 97.81 114 LYS A O 1
ATOM 951 N N . GLU A 1 115 ? -6.316 3.461 14.555 1 98.25 115 GLU A N 1
ATOM 952 C CA . GLU A 1 115 ? -5.52 4.676 14.695 1 98.25 115 GLU A CA 1
ATOM 953 C C . GLU A 1 115 ? -5.855 5.688 13.602 1 98.25 115 GLU A C 1
ATOM 955 O O . GLU A 1 115 ? -5.457 6.848 13.68 1 98.25 115 GLU A O 1
ATOM 960 N N . LEU A 1 116 ? -6.656 5.344 12.609 1 98.44 116 LEU A N 1
ATOM 961 C CA . LEU A 1 116 ? -6.789 6.117 11.383 1 98.44 116 LEU A CA 1
ATOM 962 C C . LEU A 1 116 ? -7.461 7.461 11.656 1 98.44 116 LEU A C 1
ATOM 964 O O . LEU A 1 116 ? -7.129 8.469 11.023 1 98.44 116 LEU A O 1
ATOM 968 N N . SER A 1 117 ? -8.406 7.453 12.562 1 98.19 117 SER A N 1
ATOM 969 C CA . SER A 1 117 ? -9.062 8.711 12.875 1 98.19 117 SER A CA 1
ATOM 970 C C . SER A 1 117 ? -8.078 9.734 13.43 1 98.19 117 SER A C 1
ATOM 972 O O . SER A 1 117 ? -8.117 10.906 13.07 1 98.19 117 SER A O 1
ATOM 974 N N . GLY A 1 118 ? -7.199 9.25 14.344 1 98.31 118 GLY A N 1
ATOM 975 C CA . GLY A 1 118 ? -6.16 10.117 14.875 1 98.31 118 GLY A CA 1
ATOM 976 C C . GLY A 1 118 ? -5.156 10.562 13.82 1 98.31 118 GLY A C 1
ATOM 977 O O . GLY A 1 118 ? -4.734 11.719 13.812 1 98.31 118 GLY A O 1
ATOM 978 N N . TYR A 1 119 ? -4.824 9.648 12.969 1 98.69 119 TYR A N 1
ATOM 979 C CA . TYR A 1 119 ? -3.898 9.969 11.891 1 98.69 119 TYR A CA 1
ATOM 980 C C . TYR A 1 119 ? -4.5 10.992 10.945 1 98.69 119 TYR A C 1
ATOM 982 O O . TYR A 1 119 ? -3.807 11.898 10.469 1 98.69 119 TYR A O 1
ATOM 990 N N . TYR A 1 120 ? -5.762 10.82 10.672 1 98.69 120 TYR A N 1
ATOM 991 C CA . TYR A 1 120 ? -6.441 11.805 9.836 1 98.69 120 TYR A CA 1
ATOM 992 C C . TYR A 1 120 ? -6.355 13.195 10.445 1 98.69 120 TYR A C 1
ATOM 994 O O . TYR A 1 120 ? -6.031 14.164 9.758 1 98.69 120 TYR A O 1
ATOM 1002 N N . ALA A 1 121 ? -6.676 13.266 11.703 1 98.56 121 ALA A N 1
ATOM 1003 C CA . ALA A 1 121 ? -6.66 14.547 12.398 1 98.56 121 ALA A CA 1
ATOM 1004 C C . ALA A 1 121 ? -5.281 15.195 12.32 1 98.56 121 ALA A C 1
ATOM 1006 O O . ALA A 1 121 ? -5.164 16.391 12.055 1 98.56 121 ALA A O 1
ATOM 1007 N N . LEU A 1 122 ? -4.258 14.406 12.555 1 98.69 122 LEU A N 1
ATOM 1008 C CA . LEU A 1 122 ? -2.889 14.906 12.492 1 98.69 122 LEU A CA 1
ATOM 1009 C C . LEU A 1 122 ? -2.553 15.406 11.094 1 98.69 122 LEU A C 1
ATOM 1011 O O . LEU A 1 122 ? -2.043 16.516 10.93 1 98.69 122 LEU A O 1
ATOM 1015 N N . MET A 1 123 ? -2.857 14.617 10.102 1 98.69 123 MET A N 1
ATOM 1016 C CA . MET A 1 123 ? -2.537 14.969 8.719 1 98.69 123 MET A CA 1
ATOM 1017 C C . MET A 1 123 ? -3.309 16.219 8.281 1 98.69 123 MET A C 1
ATOM 1019 O O . MET A 1 123 ? -2.768 17.062 7.582 1 98.69 123 MET A O 1
ATOM 1023 N N . ASN A 1 124 ? -4.523 16.219 8.672 1 98.38 124 ASN A N 1
ATOM 1024 C CA . ASN A 1 124 ? -5.328 17.391 8.367 1 98.38 124 ASN A CA 1
ATOM 1025 C C . ASN A 1 124 ? -4.75 18.656 9.008 1 98.38 124 ASN A C 1
ATOM 1027 O O . ASN A 1 124 ? -4.746 19.719 8.398 1 98.38 124 ASN A O 1
ATOM 1031 N N . LYS A 1 125 ? -4.344 18.547 10.219 1 97.69 125 LYS A N 1
ATOM 1032 C CA . LYS A 1 125 ? -3.723 19.672 10.906 1 97.69 125 LYS A CA 1
ATOM 1033 C C . LYS A 1 125 ? -2.463 20.141 10.18 1 97.69 125 LYS A C 1
ATOM 1035 O O . LYS A 1 125 ? -2.244 21.328 10 1 97.69 125 LYS A O 1
ATOM 1040 N N . ILE A 1 126 ? -1.648 19.203 9.797 1 97.62 126 ILE A N 1
ATOM 1041 C CA . ILE A 1 126 ? -0.426 19.516 9.07 1 97.62 126 ILE A CA 1
ATOM 1042 C C . ILE A 1 126 ? -0.771 20.234 7.77 1 97.62 126 ILE A C 1
ATOM 1044 O O . ILE A 1 126 ? -0.189 21.281 7.457 1 97.62 126 ILE A O 1
ATOM 1048 N N . TYR A 1 127 ? -1.694 19.672 7.066 1 97.75 127 TYR A N 1
ATOM 1049 C CA . TYR A 1 127 ? -2.15 20.266 5.812 1 97.75 127 TYR A CA 1
ATOM 1050 C C . TYR A 1 127 ? -2.617 21.703 6.02 1 97.75 127 TYR A C 1
ATOM 1052 O O . TYR A 1 127 ? -2.203 22.609 5.293 1 97.75 127 TYR A O 1
ATOM 1060 N N . THR A 1 128 ? -3.432 21.906 6.988 1 96.69 128 THR A N 1
ATOM 1061 C CA . THR A 1 128 ? -4.004 23.219 7.258 1 96.69 128 THR A CA 1
ATOM 1062 C C . THR A 1 128 ? -2.918 24.203 7.66 1 96.69 128 THR A C 1
ATOM 1064 O O . THR A 1 128 ? -2.957 25.375 7.262 1 96.69 128 THR A O 1
ATOM 1067 N N . SER A 1 129 ? -2.006 23.719 8.469 1 94.38 129 SER A N 1
ATOM 1068 C CA . SER A 1 129 ? -0.907 24.578 8.891 1 94.38 129 SER A CA 1
ATOM 1069 C C . SER A 1 129 ? -0.092 25.062 7.695 1 94.38 129 SER A C 1
ATOM 1071 O O . SER A 1 129 ? 0.298 26.234 7.637 1 94.38 129 SER A O 1
ATOM 1073 N N . ILE A 1 130 ? 0.11 24.219 6.781 1 94.56 130 ILE A N 1
ATOM 1074 C CA . ILE A 1 130 ? 0.936 24.547 5.625 1 94.56 130 ILE A CA 1
ATOM 1075 C C . ILE A 1 130 ? 0.165 25.469 4.684 1 94.56 130 ILE A C 1
ATOM 1077 O O . ILE A 1 130 ? 0.71 26.453 4.188 1 94.56 130 ILE A O 1
ATOM 1081 N N . VAL A 1 131 ? -1.063 25.109 4.438 1 92.06 131 VAL A N 1
ATOM 1082 C CA . VAL A 1 131 ? -1.845 25.859 3.463 1 92.06 131 VAL A CA 1
ATOM 1083 C C . VAL A 1 131 ? -2.184 27.234 4.023 1 92.06 131 VAL A C 1
ATOM 1085 O O . VAL A 1 131 ? -2.25 28.219 3.277 1 92.06 131 VAL A O 1
ATOM 1088 N N . THR A 1 132 ? -2.389 27.297 5.281 1 84.31 132 THR A N 1
ATOM 1089 C CA . THR A 1 132 ? -2.639 28.594 5.902 1 84.31 132 THR A CA 1
ATOM 1090 C C . THR A 1 132 ? -1.385 29.469 5.863 1 84.31 132 THR A C 1
ATOM 1092 O O . THR A 1 132 ? -1.474 30.688 5.699 1 84.31 132 THR A O 1
ATOM 1095 N N . GLU A 1 133 ? -0.244 28.797 5.977 1 73.44 133 GLU A N 1
ATOM 1096 C CA . GLU A 1 133 ? 1.02 29.531 5.895 1 73.44 133 GLU A CA 1
ATOM 1097 C C . GLU A 1 133 ? 1.298 30 4.473 1 73.44 133 GLU A C 1
ATOM 1099 O O . GLU A 1 133 ? 2 30.984 4.266 1 73.44 133 GLU A O 1
ATOM 1104 N N . CYS A 1 134 ? 0.859 29.25 3.488 1 66.31 134 CYS A N 1
ATOM 1105 C CA . CYS A 1 134 ? 1.08 29.609 2.094 1 66.31 134 CYS A CA 1
ATOM 1106 C C . CYS A 1 134 ? 0.083 30.672 1.643 1 66.31 134 CYS A C 1
ATOM 1108 O O . CYS A 1 134 ? 0.326 31.391 0.666 1 66.31 134 CYS A O 1
ATOM 1110 N N . LEU A 1 135 ? -1.018 30.719 2.217 1 58.84 135 LEU A N 1
ATOM 1111 C CA . LEU A 1 135 ? -1.908 31.844 1.939 1 58.84 135 LEU A CA 1
ATOM 1112 C C . LEU A 1 135 ? -1.658 33 2.914 1 58.84 135 LEU A C 1
ATOM 1114 O O . LEU A 1 135 ? -1.228 32.781 4.047 1 58.84 135 LEU A O 1
ATOM 1118 N N . MET B 1 1 ? 18.266 -28.266 8.109 1 48.44 1 MET B N 1
ATOM 1119 C CA . MET B 1 1 ? 18.203 -27.094 7.23 1 48.44 1 MET B CA 1
ATOM 1120 C C . MET B 1 1 ? 17.062 -27.234 6.23 1 48.44 1 MET B C 1
ATOM 1122 O O . MET B 1 1 ? 16.297 -26.297 6.008 1 48.44 1 MET B O 1
ATOM 1126 N N . GLU B 1 2 ? 16.938 -28.516 5.73 1 51.41 2 GLU B N 1
ATOM 1127 C CA . GLU B 1 2 ? 15.867 -28.844 4.793 1 51.41 2 GLU B CA 1
ATOM 1128 C C . GLU B 1 2 ? 14.5 -28.766 5.465 1 51.41 2 GLU B C 1
ATOM 1130 O O . GLU B 1 2 ? 13.547 -28.219 4.898 1 51.41 2 GLU B O 1
ATOM 1135 N N . ARG B 1 3 ? 14.359 -29.297 6.664 1 53.12 3 ARG B N 1
ATOM 1136 C CA . ARG B 1 3 ? 13.086 -29.359 7.387 1 53.12 3 ARG B CA 1
ATOM 1137 C C . ARG B 1 3 ? 12.602 -27.953 7.738 1 53.12 3 ARG B C 1
ATOM 1139 O O . ARG B 1 3 ? 11.406 -27.672 7.684 1 53.12 3 ARG B O 1
ATOM 1146 N N . GLU B 1 4 ? 13.602 -27.219 8.156 1 49.88 4 GLU B N 1
ATOM 1147 C CA . GLU B 1 4 ? 13.25 -25.859 8.539 1 49.88 4 GLU B CA 1
ATOM 1148 C C . GLU B 1 4 ? 12.727 -25.062 7.344 1 49.88 4 GLU B C 1
ATOM 1150 O O . GLU B 1 4 ? 11.789 -24.266 7.48 1 49.88 4 GLU B O 1
ATOM 1155 N N . ARG B 1 5 ? 13.32 -25.344 6.344 1 56.22 5 ARG B N 1
ATOM 1156 C CA . ARG B 1 5 ? 12.938 -24.672 5.105 1 56.22 5 ARG B CA 1
ATOM 1157 C C . ARG B 1 5 ? 11.57 -25.156 4.621 1 56.22 5 ARG B C 1
ATOM 1159 O O . ARG B 1 5 ? 10.789 -24.375 4.086 1 56.22 5 ARG B O 1
ATOM 1166 N N . GLN B 1 6 ? 11.359 -26.438 4.73 1 56.25 6 GLN B N 1
ATOM 1167 C CA . GLN B 1 6 ? 10.047 -26.969 4.391 1 56.25 6 GLN B CA 1
ATOM 1168 C C . GLN B 1 6 ? 8.945 -26.297 5.211 1 56.25 6 GLN B C 1
ATOM 1170 O O . GLN B 1 6 ? 7.863 -26.016 4.699 1 56.25 6 GLN B O 1
ATOM 1175 N N . CYS B 1 7 ? 9.523 -26.062 6.289 1 69.12 7 CYS B N 1
ATOM 1176 C CA . CYS B 1 7 ? 8.594 -25.422 7.219 1 69.12 7 CYS B CA 1
ATOM 1177 C C . CYS B 1 7 ? 8.312 -23.984 6.809 1 69.12 7 CYS B C 1
ATOM 1179 O O . CYS B 1 7 ? 7.168 -23.531 6.879 1 69.12 7 CYS B O 1
ATOM 1181 N N . LYS B 1 8 ? 9.25 -23.422 6.203 1 86 8 LYS B N 1
ATOM 1182 C CA . LYS B 1 8 ? 9.07 -22.031 5.852 1 86 8 LYS B CA 1
ATOM 1183 C C . LYS B 1 8 ? 8.188 -21.875 4.609 1 86 8 LYS B C 1
ATOM 1185 O O . LYS B 1 8 ? 7.352 -20.984 4.539 1 86 8 LYS B O 1
ATOM 1190 N N . LEU B 1 9 ? 8.383 -22.828 3.662 1 91.44 9 LEU B N 1
ATOM 1191 C CA . LEU B 1 9 ? 7.566 -22.828 2.453 1 91.44 9 LEU B CA 1
ATOM 1192 C C . LEU B 1 9 ? 6.094 -23.062 2.787 1 91.44 9 LEU B C 1
ATOM 1194 O O . LEU B 1 9 ? 5.219 -22.406 2.219 1 91.44 9 LEU B O 1
ATOM 1198 N N . GLY B 1 10 ? 5.863 -23.984 3.66 1 91.19 10 GLY B N 1
ATOM 1199 C CA . GLY B 1 10 ? 4.508 -24.25 4.109 1 91.19 10 GLY B CA 1
ATOM 1200 C C . GLY B 1 10 ? 3.846 -23.047 4.758 1 91.19 10 GLY B C 1
ATOM 1201 O O . GLY B 1 10 ? 2.664 -22.781 4.527 1 91.19 10 GLY B O 1
ATOM 1202 N N . MET B 1 11 ? 4.641 -22.359 5.551 1 92.81 11 MET B N 1
ATOM 1203 C CA . MET B 1 11 ? 4.125 -21.172 6.215 1 92.81 11 MET B CA 1
ATOM 1204 C C . MET B 1 11 ? 3.795 -20.078 5.199 1 92.81 11 MET B C 1
ATOM 1206 O O . MET B 1 11 ? 2.746 -19.438 5.293 1 92.81 11 MET B O 1
ATOM 1210 N N . LYS B 1 12 ? 4.699 -19.938 4.25 1 95 12 LYS B N 1
ATOM 1211 C CA . LYS B 1 12 ? 4.457 -18.938 3.215 1 95 12 LYS B CA 1
ATOM 1212 C C . LYS B 1 12 ? 3.248 -19.297 2.363 1 95 12 LYS B C 1
ATOM 1214 O O . LYS B 1 12 ? 2.486 -18.422 1.944 1 95 12 LYS B O 1
ATOM 1219 N N . ALA B 1 13 ? 3.098 -20.547 2.115 1 96.06 13 ALA B N 1
ATOM 1220 C CA . ALA B 1 13 ? 1.958 -21.031 1.34 1 96.06 13 ALA B CA 1
ATOM 1221 C C . ALA B 1 13 ? 0.645 -20.75 2.064 1 96.06 13 ALA B C 1
ATOM 1223 O O . ALA B 1 13 ? -0.351 -20.375 1.437 1 96.06 13 ALA B O 1
ATOM 1224 N N . LYS B 1 14 ? 0.68 -20.953 3.328 1 95 14 LYS B N 1
ATOM 1225 C CA . LYS B 1 14 ? -0.519 -20.688 4.117 1 95 14 LYS B CA 1
ATOM 1226 C C . LYS B 1 14 ? -0.908 -19.203 4.051 1 95 14 LYS B C 1
ATOM 1228 O O . LYS B 1 14 ? -2.086 -18.875 3.9 1 95 14 LYS B O 1
ATOM 1233 N N . VAL B 1 15 ? 0.058 -18.359 4.172 1 94.25 15 VAL B N 1
ATOM 1234 C CA . VAL B 1 15 ? -0.18 -16.922 4.098 1 94.25 15 VAL B CA 1
ATOM 1235 C C . VAL B 1 15 ? -0.707 -16.547 2.715 1 94.25 15 VAL B C 1
ATOM 1237 O O . VAL B 1 15 ? -1.681 -15.797 2.594 1 94.25 15 VAL B O 1
ATOM 1240 N N . ALA B 1 16 ? -0.084 -17.078 1.7 1 97 16 ALA B N 1
ATOM 1241 C CA . ALA B 1 16 ? -0.499 -16.812 0.325 1 97 16 ALA B CA 1
ATOM 1242 C C . ALA B 1 16 ? -1.931 -17.281 0.084 1 97 16 ALA B C 1
ATOM 1244 O O . ALA B 1 16 ? -2.709 -16.594 -0.586 1 97 16 ALA B O 1
ATOM 1245 N N . LYS B 1 17 ? -2.248 -18.406 0.642 1 97.12 17 LYS B N 1
ATOM 1246 C CA . LYS B 1 17 ? -3.594 -18.953 0.477 1 97.12 17 LYS B CA 1
ATOM 1247 C C . LYS B 1 17 ? -4.641 -18.016 1.067 1 97.12 17 LYS B C 1
ATOM 1249 O O . LYS B 1 17 ? -5.637 -17.688 0.414 1 97.12 17 LYS B O 1
ATOM 1254 N N . ARG B 1 18 ? -4.371 -17.641 2.242 1 95.69 18 ARG B N 1
ATOM 1255 C CA . ARG B 1 18 ? -5.301 -16.734 2.908 1 95.69 18 ARG B CA 1
ATOM 1256 C C . ARG B 1 18 ? -5.441 -15.422 2.137 1 95.69 18 ARG B C 1
ATOM 1258 O O . ARG B 1 18 ? -6.547 -14.906 1.981 1 95.69 18 ARG B O 1
ATOM 1265 N N . ALA B 1 19 ? -4.324 -14.898 1.731 1 97.25 19 ALA B N 1
ATOM 1266 C CA . ALA B 1 19 ? -4.324 -13.656 0.964 1 97.25 19 ALA B CA 1
ATOM 1267 C C . ALA B 1 19 ? -5.133 -13.812 -0.322 1 97.25 19 ALA B C 1
ATOM 1269 O O . ALA B 1 19 ? -5.938 -12.938 -0.663 1 97.25 19 ALA B O 1
ATOM 1270 N N . LEU B 1 20 ? -4.949 -14.914 -1.013 1 98.12 20 LEU B N 1
ATOM 1271 C CA . LEU B 1 20 ? -5.68 -15.172 -2.248 1 98.12 20 LEU B CA 1
ATOM 1272 C C . LEU B 1 20 ? -7.176 -15.289 -1.982 1 98.12 20 LEU B C 1
ATOM 1274 O O . LEU B 1 20 ? -7.992 -14.805 -2.775 1 98.12 20 LEU B O 1
ATOM 1278 N N . GLU B 1 21 ? -7.504 -15.906 -0.891 1 97.56 21 GLU B N 1
ATOM 1279 C CA . GLU B 1 21 ? -8.914 -16.078 -0.548 1 97.56 21 GLU B CA 1
ATOM 1280 C C . GLU B 1 21 ? -9.594 -14.734 -0.331 1 97.56 21 GLU B C 1
ATOM 1282 O O . GLU B 1 21 ? -10.711 -14.508 -0.814 1 97.56 21 GLU B O 1
ATOM 1287 N N . THR B 1 22 ? -8.938 -13.859 0.388 1 96.38 22 THR B N 1
ATOM 1288 C CA . THR B 1 22 ? -9.516 -12.547 0.644 1 96.38 22 THR B CA 1
ATOM 1289 C C . THR B 1 22 ? -9.625 -11.742 -0.648 1 96.38 22 THR B C 1
ATOM 1291 O O . THR B 1 22 ? -10.578 -10.984 -0.836 1 96.38 22 THR B O 1
ATOM 1294 N N . LEU B 1 23 ? -8.68 -11.844 -1.498 1 98.12 23 LEU B N 1
ATOM 1295 C CA . LEU B 1 23 ? -8.719 -11.148 -2.781 1 98.12 23 LEU B CA 1
ATOM 1296 C C . LEU B 1 23 ? -9.852 -11.688 -3.654 1 98.12 23 LEU B C 1
ATOM 1298 O O . LEU B 1 23 ? -10.562 -10.914 -4.293 1 98.12 23 LEU B O 1
ATOM 1302 N N . GLN B 1 24 ? -9.977 -12.984 -3.67 1 98 24 GLN B N 1
ATOM 1303 C CA . GLN B 1 24 ? -11.062 -13.602 -4.43 1 98 24 GLN B CA 1
ATOM 1304 C C . GLN B 1 24 ? -12.422 -13.094 -3.967 1 98 24 GLN B C 1
ATOM 1306 O O . GLN B 1 24 ? -13.289 -12.797 -4.789 1 98 24 GLN B O 1
ATOM 1311 N N . GLU B 1 25 ? -12.578 -12.992 -2.684 1 97.19 25 GLU B N 1
ATOM 1312 C CA . GLU B 1 25 ? -13.836 -12.539 -2.096 1 97.19 25 GLU B CA 1
ATOM 1313 C C . GLU B 1 25 ? -14.219 -11.156 -2.609 1 97.19 25 GLU B C 1
ATOM 1315 O O . GLU B 1 25 ? -15.383 -10.906 -2.934 1 97.19 25 GLU B O 1
ATOM 1320 N N . ILE B 1 26 ? -13.297 -10.281 -2.664 1 97.75 26 ILE B N 1
ATOM 1321 C CA . ILE B 1 26 ? -13.594 -8.875 -2.947 1 97.75 26 ILE B CA 1
ATOM 1322 C C . ILE B 1 26 ? -13.75 -8.68 -4.453 1 97.75 26 ILE B C 1
ATOM 1324 O O . ILE B 1 26 ? -14.5 -7.805 -4.895 1 97.75 26 ILE B O 1
ATOM 1328 N N . ILE B 1 27 ? -13.047 -9.43 -5.27 1 95.88 27 ILE B N 1
ATOM 1329 C CA . ILE B 1 27 ? -13.109 -9.305 -6.723 1 95.88 27 ILE B CA 1
ATOM 1330 C C . ILE B 1 27 ? -14.516 -9.648 -7.211 1 95.88 27 ILE B C 1
ATOM 1332 O O . ILE B 1 27 ? -14.969 -9.133 -8.234 1 95.88 27 ILE B O 1
ATOM 1336 N N . ASP B 1 28 ? -15.219 -10.445 -6.473 1 93.69 28 ASP B N 1
ATOM 1337 C CA . ASP B 1 28 ? -16.547 -10.922 -6.871 1 93.69 28 ASP B CA 1
ATOM 1338 C C . ASP B 1 28 ? -17.625 -9.945 -6.418 1 93.69 28 ASP B C 1
ATOM 1340 O O . ASP B 1 28 ? -18.797 -10.117 -6.754 1 93.69 28 ASP B O 1
ATOM 1344 N N . GLU B 1 29 ? -17.25 -8.906 -5.695 1 96.5 29 GLU B N 1
ATOM 1345 C CA . GLU B 1 29 ? -18.203 -7.914 -5.207 1 96.5 29 GLU B CA 1
ATOM 1346 C C . GLU B 1 29 ? -18.547 -6.891 -6.289 1 96.5 29 GLU B C 1
ATOM 1348 O O . GLU B 1 29 ? -17.703 -6.594 -7.148 1 96.5 29 GLU B O 1
ATOM 1353 N N . PRO B 1 30 ? -19.781 -6.336 -6.25 1 97.12 30 PRO B N 1
ATOM 1354 C CA . PRO B 1 30 ? -20.109 -5.262 -7.191 1 97.12 30 PRO B CA 1
ATOM 1355 C C . PRO B 1 30 ? -19.234 -4.027 -7.012 1 97.12 30 PRO B C 1
ATOM 1357 O O . PRO B 1 30 ? -18.891 -3.67 -5.883 1 97.12 30 PRO B O 1
ATOM 1360 N N . TYR B 1 31 ? -19.016 -3.453 -8.133 1 97.5 31 TYR B N 1
ATOM 1361 C CA . TYR B 1 31 ? -18.078 -2.328 -8.141 1 97.5 31 TYR B CA 1
ATOM 1362 C C . TYR B 1 31 ? -18.609 -1.174 -7.301 1 97.5 31 TYR B C 1
ATOM 1364 O O . TYR B 1 31 ? -19.812 -0.86 -7.348 1 97.5 31 TYR B O 1
ATOM 1372 N N . SER B 1 32 ? -17.812 -0.577 -6.555 1 97.31 32 SER B N 1
ATOM 1373 C CA . SER B 1 32 ? -17.906 0.729 -5.91 1 97.31 32 SER B CA 1
ATOM 1374 C C . SER B 1 32 ? -16.516 1.297 -5.621 1 97.31 32 SER B C 1
ATOM 1376 O O . SER B 1 32 ? -15.523 0.564 -5.629 1 97.31 32 SER B O 1
ATOM 1378 N N . VAL B 1 33 ? -16.453 2.504 -5.418 1 96.56 33 VAL B N 1
ATOM 1379 C CA . VAL B 1 33 ? -15.164 3.137 -5.156 1 96.56 33 VAL B CA 1
ATOM 1380 C C . VAL B 1 33 ? -14.539 2.537 -3.9 1 96.56 33 VAL B C 1
ATOM 1382 O O . VAL B 1 33 ? -13.32 2.359 -3.832 1 96.56 33 VAL B O 1
ATOM 1385 N N . ILE B 1 34 ? -15.375 2.182 -2.965 1 97.06 34 ILE B N 1
ATOM 1386 C CA . ILE B 1 34 ? -14.914 1.582 -1.719 1 97.06 34 ILE B CA 1
ATOM 1387 C C . ILE B 1 34 ? -14.383 0.175 -1.989 1 97.06 34 ILE B C 1
ATOM 1389 O O . ILE B 1 34 ? -13.305 -0.194 -1.512 1 97.06 34 ILE B O 1
ATOM 1393 N N . ILE B 1 35 ? -15.117 -0.565 -2.75 1 98.19 35 ILE B N 1
ATOM 1394 C CA . ILE B 1 35 ? -14.703 -1.919 -3.104 1 98.19 35 ILE B CA 1
ATOM 1395 C C . ILE B 1 35 ? -13.406 -1.871 -3.902 1 98.19 35 ILE B C 1
ATOM 1397 O O . ILE B 1 35 ? -12.5 -2.682 -3.682 1 98.19 35 ILE B O 1
ATOM 1401 N N . ARG B 1 36 ? -13.328 -0.918 -4.777 1 98.19 36 ARG B N 1
ATOM 1402 C CA . ARG B 1 36 ? -12.109 -0.733 -5.562 1 98.19 36 ARG B CA 1
ATOM 1403 C C . ARG B 1 36 ? -10.898 -0.54 -4.66 1 98.19 36 ARG B C 1
ATOM 1405 O O . ARG B 1 36 ? -9.891 -1.228 -4.812 1 98.19 36 ARG B O 1
ATOM 1412 N N . ASP B 1 37 ? -11.047 0.329 -3.736 1 98 37 ASP B N 1
ATOM 1413 C CA . ASP B 1 37 ? -9.938 0.638 -2.844 1 98 37 ASP B CA 1
ATOM 1414 C C . ASP B 1 37 ? -9.578 -0.566 -1.975 1 98 37 ASP B C 1
ATOM 1416 O O . ASP B 1 37 ? -8.398 -0.864 -1.772 1 98 37 ASP B O 1
ATOM 1420 N N . ALA B 1 38 ? -10.586 -1.215 -1.488 1 98.06 38 ALA B N 1
ATOM 1421 C CA . ALA B 1 38 ? -10.352 -2.412 -0.685 1 98.06 38 ALA B CA 1
ATOM 1422 C C . ALA B 1 38 ? -9.68 -3.506 -1.509 1 98.06 38 ALA B C 1
ATOM 1424 O O . ALA B 1 38 ? -8.773 -4.188 -1.024 1 98.06 38 ALA B O 1
ATOM 1425 N N . ALA B 1 39 ? -10.164 -3.646 -2.729 1 98.5 39 ALA B N 1
ATOM 1426 C CA . ALA B 1 39 ? -9.594 -4.652 -3.621 1 98.5 39 ALA B CA 1
ATOM 1427 C C . ALA B 1 39 ? -8.125 -4.367 -3.896 1 98.5 39 ALA B C 1
ATOM 1429 O O . ALA B 1 39 ? -7.301 -5.289 -3.938 1 98.5 39 ALA B O 1
ATOM 1430 N N . ILE B 1 40 ? -7.836 -3.121 -4.086 1 98.5 40 ILE B N 1
ATOM 1431 C CA . ILE B 1 40 ? -6.453 -2.734 -4.355 1 98.5 40 ILE B CA 1
ATOM 1432 C C . ILE B 1 40 ? -5.59 -3.021 -3.131 1 98.5 40 ILE B C 1
ATOM 1434 O O . ILE B 1 40 ? -4.469 -3.525 -3.256 1 98.5 40 ILE B O 1
ATOM 1438 N N . GLN B 1 41 ? -6.078 -2.768 -1.967 1 97.88 41 GLN B N 1
ATOM 1439 C CA . GLN B 1 41 ? -5.352 -3.09 -0.741 1 97.88 41 GLN B CA 1
ATOM 1440 C C . GLN B 1 41 ? -5.098 -4.59 -0.633 1 97.88 41 GLN B C 1
ATOM 1442 O O . GLN B 1 41 ? -3.98 -5.016 -0.333 1 97.88 41 GLN B O 1
ATOM 1447 N N . ARG B 1 42 ? -6.094 -5.379 -0.868 1 98.12 42 ARG B N 1
ATOM 1448 C CA . ARG B 1 42 ? -5.945 -6.828 -0.8 1 98.12 42 ARG B CA 1
ATOM 1449 C C . ARG B 1 42 ? -5 -7.332 -1.884 1 98.12 42 ARG B C 1
ATOM 1451 O O . ARG B 1 42 ? -4.254 -8.289 -1.666 1 98.12 42 ARG B O 1
ATOM 1458 N N . PHE B 1 43 ? -5.066 -6.699 -3.027 1 98.56 43 PHE B N 1
ATOM 1459 C CA . PHE B 1 43 ? -4.121 -7.012 -4.09 1 98.56 43 PHE B CA 1
ATOM 1460 C C . PHE B 1 43 ? -2.688 -6.77 -3.629 1 98.56 43 PHE B C 1
ATOM 1462 O O . PHE B 1 43 ? -1.807 -7.602 -3.859 1 98.56 43 PHE B O 1
ATOM 1469 N N . GLU B 1 44 ? -2.461 -5.68 -2.977 1 97.81 44 GLU B N 1
ATOM 1470 C CA . GLU B 1 44 ? -1.121 -5.32 -2.521 1 97.81 44 GLU B CA 1
ATOM 1471 C C . GLU B 1 44 ? -0.533 -6.406 -1.625 1 97.81 44 GLU B C 1
ATOM 1473 O O . GLU B 1 44 ? 0.571 -6.895 -1.875 1 97.81 44 GLU B O 1
ATOM 1478 N N . TYR B 1 45 ? -1.294 -6.77 -0.579 1 97.19 45 TYR B N 1
ATOM 1479 C CA . TYR B 1 45 ? -0.683 -7.723 0.339 1 97.19 45 TYR B CA 1
ATOM 1480 C C . TYR B 1 45 ? -0.697 -9.133 -0.248 1 97.19 45 TYR B C 1
ATOM 1482 O O . TYR B 1 45 ? 0.132 -9.969 0.111 1 97.19 45 TYR B O 1
ATOM 1490 N N . THR B 1 46 ? -1.617 -9.477 -1.157 1 98.31 46 THR B N 1
ATOM 1491 C CA . THR B 1 46 ? -1.598 -10.766 -1.828 1 98.31 46 THR B CA 1
ATOM 1492 C C . THR B 1 46 ? -0.366 -10.898 -2.721 1 98.31 46 THR B C 1
ATOM 1494 O O . THR B 1 46 ? 0.312 -11.93 -2.709 1 98.31 46 THR B O 1
ATOM 1497 N N . PHE B 1 47 ? -0.102 -9.797 -3.451 1 98.5 47 PHE B N 1
ATOM 1498 C CA . PHE B 1 47 ? 1.098 -9.742 -4.281 1 98.5 47 PHE B CA 1
ATOM 1499 C C . PHE B 1 47 ? 2.344 -10.016 -3.445 1 98.5 47 PHE B C 1
ATOM 1501 O O . PHE B 1 47 ? 3.197 -10.812 -3.838 1 98.5 47 PHE B O 1
ATOM 1508 N N . GLU B 1 48 ? 2.424 -9.398 -2.316 1 97.12 48 GLU B N 1
ATOM 1509 C CA . GLU B 1 48 ? 3.559 -9.57 -1.412 1 97.12 48 GLU B CA 1
ATOM 1510 C C . GLU B 1 48 ? 3.691 -11.023 -0.967 1 97.12 48 GLU B C 1
ATOM 1512 O O . GLU B 1 48 ? 4.789 -11.586 -0.987 1 97.12 48 GLU B O 1
ATOM 1517 N N . ALA B 1 49 ? 2.623 -11.617 -0.612 1 96.88 49 ALA B N 1
ATOM 1518 C CA . ALA B 1 49 ? 2.617 -13 -0.148 1 96.88 49 ALA B CA 1
ATOM 1519 C C . ALA B 1 49 ? 3.053 -13.953 -1.259 1 96.88 49 ALA B C 1
ATOM 1521 O O . ALA B 1 49 ? 3.824 -14.891 -1.019 1 96.88 49 ALA B O 1
ATOM 1522 N N . ILE B 1 50 ? 2.605 -13.672 -2.469 1 97.94 50 ILE B N 1
ATOM 1523 C CA . ILE B 1 50 ? 2.842 -14.578 -3.588 1 97.94 50 ILE B CA 1
ATOM 1524 C C . ILE B 1 50 ? 4.309 -14.508 -4.008 1 97.94 50 ILE B C 1
ATOM 1526 O O . ILE B 1 50 ? 4.949 -15.539 -4.211 1 97.94 50 ILE B O 1
ATOM 1530 N N . TRP B 1 51 ? 4.844 -13.234 -4.156 1 97.56 51 TRP B N 1
ATOM 1531 C CA . TRP B 1 51 ? 6.227 -13.18 -4.617 1 97.56 51 TRP B CA 1
ATOM 1532 C C . TRP B 1 51 ? 7.176 -13.734 -3.555 1 97.56 51 TRP B C 1
ATOM 1534 O O . TRP B 1 51 ? 8.203 -14.32 -3.879 1 97.56 51 TRP B O 1
ATOM 1544 N N . LYS B 1 52 ? 6.801 -13.617 -2.289 1 96.5 52 LYS B N 1
ATOM 1545 C CA . LYS B 1 52 ? 7.605 -14.195 -1.221 1 96.5 52 LYS B CA 1
ATOM 1546 C C . LYS B 1 52 ? 7.535 -15.727 -1.252 1 96.5 52 LYS B C 1
ATOM 1548 O O . LYS B 1 52 ? 8.508 -16.406 -0.928 1 96.5 52 LYS B O 1
ATOM 1553 N N . LEU B 1 53 ? 6.363 -16.234 -1.533 1 97.06 53 LEU B N 1
ATOM 1554 C CA . LEU B 1 53 ? 6.215 -17.672 -1.718 1 97.06 53 LEU B CA 1
ATOM 1555 C C . LEU B 1 53 ? 7.098 -18.172 -2.859 1 97.06 53 LEU B C 1
ATOM 1557 O O . LEU B 1 53 ? 7.793 -19.172 -2.719 1 97.06 53 LEU B O 1
ATOM 1561 N N . VAL B 1 54 ? 7.062 -17.469 -3.986 1 97.56 54 VAL B N 1
ATOM 1562 C CA . VAL B 1 54 ? 7.891 -17.828 -5.137 1 97.56 54 VAL B CA 1
ATOM 1563 C C . VAL B 1 54 ? 9.359 -17.812 -4.738 1 97.56 54 VAL B C 1
ATOM 1565 O O . VAL B 1 54 ? 10.109 -18.734 -5.059 1 97.56 54 VAL B O 1
ATOM 1568 N N . LYS B 1 55 ? 9.727 -16.703 -4.062 1 97.31 55 LYS B N 1
ATOM 1569 C CA . LYS B 1 55 ? 11.102 -16.578 -3.594 1 97.31 55 LYS B CA 1
ATOM 1570 C C . LYS B 1 55 ? 11.516 -17.781 -2.762 1 97.31 55 LYS B C 1
ATOM 1572 O O . LYS B 1 55 ? 12.578 -18.359 -2.994 1 97.31 55 LYS B O 1
ATOM 1577 N N . GLU B 1 56 ? 10.719 -18.125 -1.799 1 96.25 56 GLU B N 1
ATOM 1578 C CA . GLU B 1 56 ? 11.016 -19.25 -0.923 1 96.25 56 GLU B CA 1
ATOM 1579 C C . GLU B 1 56 ? 11.07 -20.562 -1.707 1 96.25 56 GLU B C 1
ATOM 1581 O O . GLU B 1 56 ? 11.945 -21.406 -1.462 1 96.25 56 GLU B O 1
ATOM 1586 N N . TYR B 1 57 ? 10.148 -20.766 -2.574 1 95.62 57 TYR B N 1
ATOM 1587 C CA . TYR B 1 57 ? 10.109 -21.953 -3.416 1 95.62 57 TYR B CA 1
ATOM 1588 C C . TYR B 1 57 ? 11.398 -22.094 -4.219 1 95.62 57 TYR B C 1
ATOM 1590 O O . TYR B 1 57 ? 11.977 -23.172 -4.293 1 95.62 57 TYR B O 1
ATOM 1598 N N . LEU B 1 58 ? 11.859 -21.031 -4.84 1 95.88 58 LEU B N 1
ATOM 1599 C CA . LEU B 1 58 ? 13.039 -21.031 -5.695 1 95.88 58 LEU B CA 1
ATOM 1600 C C . LEU B 1 58 ? 14.289 -21.391 -4.895 1 95.88 58 LEU B C 1
ATOM 1602 O O . LEU B 1 58 ? 15.141 -22.156 -5.367 1 95.88 58 LEU B O 1
ATOM 1606 N N . ILE B 1 59 ? 14.344 -20.828 -3.756 1 94.81 59 ILE B N 1
ATOM 1607 C CA . ILE B 1 59 ? 15.516 -21.109 -2.939 1 94.81 59 ILE B CA 1
ATOM 1608 C C . ILE B 1 59 ? 15.469 -22.562 -2.469 1 94.81 59 ILE B C 1
ATOM 1610 O O . ILE B 1 59 ? 16.469 -23.281 -2.551 1 94.81 59 ILE B O 1
ATOM 1614 N N . GLU B 1 60 ? 14.398 -23.016 -2 1 91.81 60 GLU B N 1
ATOM 1615 C CA . GLU B 1 60 ? 14.25 -24.344 -1.404 1 91.81 60 GLU B CA 1
ATOM 1616 C C . GLU B 1 60 ? 14.359 -25.438 -2.461 1 91.81 60 GLU B C 1
ATOM 1618 O O . GLU B 1 60 ? 15.031 -26.453 -2.248 1 91.81 60 GLU B O 1
ATOM 1623 N N . ARG B 1 61 ? 13.766 -25.266 -3.537 1 89.38 61 ARG B N 1
ATOM 1624 C CA . ARG B 1 61 ? 13.648 -26.344 -4.512 1 89.38 61 ARG B CA 1
ATOM 1625 C C . ARG B 1 61 ? 14.727 -26.234 -5.578 1 89.38 61 ARG B C 1
ATOM 1627 O O . ARG B 1 61 ? 15.188 -27.25 -6.105 1 89.38 61 ARG B O 1
ATOM 1634 N N . GLU B 1 62 ? 15.109 -25 -5.852 1 90.25 62 GLU B N 1
ATOM 1635 C CA . GLU B 1 62 ? 15.984 -24.828 -7.008 1 90.25 62 GLU B CA 1
ATOM 1636 C C . GLU B 1 62 ? 17.328 -24.25 -6.598 1 90.25 62 GLU B C 1
ATOM 1638 O O . GLU B 1 62 ? 18.266 -24.172 -7.41 1 90.25 62 GLU B O 1
ATOM 1643 N N . GLY B 1 63 ? 17.422 -23.812 -5.379 1 94.12 63 GLY B N 1
ATOM 1644 C CA . GLY B 1 63 ? 18.656 -23.188 -4.91 1 94.12 63 GLY B CA 1
ATOM 1645 C C . GLY B 1 63 ? 18.922 -21.844 -5.543 1 94.12 63 GLY B C 1
ATOM 1646 O O . GLY B 1 63 ? 20.062 -21.391 -5.582 1 94.12 63 GLY B O 1
ATOM 1647 N N . VAL B 1 64 ? 17.906 -21.266 -6.102 1 95.81 64 VAL B N 1
ATOM 1648 C CA . VAL B 1 64 ? 18.031 -19.984 -6.789 1 95.81 64 VAL B CA 1
ATOM 1649 C C . VAL B 1 64 ? 17.672 -18.844 -5.832 1 95.81 64 VAL B C 1
ATOM 1651 O O . VAL B 1 64 ? 16.625 -18.875 -5.191 1 95.81 64 VAL B O 1
ATOM 1654 N N . ILE B 1 65 ? 18.547 -17.891 -5.746 1 96.31 65 ILE B N 1
ATOM 1655 C CA . ILE B 1 65 ? 18.328 -16.734 -4.875 1 96.31 65 ILE B CA 1
ATOM 1656 C C . ILE B 1 65 ? 17.844 -15.547 -5.707 1 96.31 65 ILE B C 1
ATOM 1658 O O . ILE B 1 65 ? 18.438 -15.234 -6.742 1 96.31 65 ILE B O 1
ATOM 1662 N N . CYS B 1 66 ? 16.734 -15.008 -5.391 1 95.88 66 CYS B N 1
ATOM 1663 C CA . CYS B 1 66 ? 16.203 -13.789 -5.98 1 95.88 66 CYS B CA 1
ATOM 1664 C C . CYS B 1 66 ? 15.766 -12.805 -4.898 1 95.88 66 CYS B C 1
ATOM 1666 O O . CYS B 1 66 ? 15.305 -13.219 -3.83 1 95.88 66 CYS B O 1
ATOM 1668 N N . ASN B 1 67 ? 15.938 -11.5 -5.113 1 95.25 67 ASN B N 1
ATOM 1669 C CA . ASN B 1 67 ? 15.75 -10.539 -4.031 1 95.25 67 ASN B CA 1
ATOM 1670 C C . ASN B 1 67 ? 14.734 -9.461 -4.406 1 95.25 67 ASN B C 1
ATOM 1672 O O . ASN B 1 67 ? 14.562 -8.484 -3.678 1 95.25 67 ASN B O 1
ATOM 1676 N N . SER B 1 68 ? 14.102 -9.555 -5.574 1 97.38 68 SER B N 1
ATOM 1677 C CA . SER B 1 68 ? 13.031 -8.648 -5.996 1 97.38 68 SER B CA 1
ATOM 1678 C C . SER B 1 68 ? 11.914 -9.406 -6.703 1 97.38 68 SER B C 1
ATOM 1680 O O . SER B 1 68 ? 12.141 -10.492 -7.254 1 97.38 68 SER B O 1
ATOM 1682 N N . PRO B 1 69 ? 10.742 -8.82 -6.594 1 98.06 69 PRO B N 1
ATOM 1683 C CA . PRO B 1 69 ? 9.625 -9.508 -7.25 1 98.06 69 PRO B CA 1
ATOM 1684 C C . PRO B 1 69 ? 9.898 -9.805 -8.727 1 98.06 69 PRO B C 1
ATOM 1686 O O . PRO B 1 69 ? 9.719 -10.938 -9.172 1 98.06 69 PRO B O 1
ATOM 1689 N N . LYS B 1 70 ? 10.344 -8.82 -9.406 1 98.25 70 LYS B N 1
ATOM 1690 C CA . LYS B 1 70 ? 10.57 -9.008 -10.836 1 98.25 70 LYS B CA 1
ATOM 1691 C C . LYS B 1 70 ? 11.625 -10.086 -11.086 1 98.25 70 LYS B C 1
ATOM 1693 O O . LYS B 1 70 ? 11.445 -10.945 -11.953 1 98.25 70 LYS B O 1
ATOM 1698 N N . SER B 1 71 ? 12.711 -10.016 -10.336 1 98.06 71 SER B N 1
ATOM 1699 C CA . SER B 1 71 ? 13.75 -11.031 -10.492 1 98.06 71 SER B CA 1
ATOM 1700 C C . SER B 1 71 ? 13.203 -12.422 -10.172 1 98.06 71 SER B C 1
ATOM 1702 O O . SER B 1 71 ? 13.547 -13.398 -10.844 1 98.06 71 SER B O 1
ATOM 1704 N N . CYS B 1 72 ? 12.391 -12.531 -9.188 1 98.38 72 CYS B N 1
ATOM 1705 C CA . CYS B 1 72 ? 11.836 -13.82 -8.781 1 98.38 72 CYS B CA 1
ATOM 1706 C C . CYS B 1 72 ? 10.883 -14.367 -9.836 1 98.38 72 CYS B C 1
ATOM 1708 O O . CYS B 1 72 ? 10.891 -15.562 -10.125 1 98.38 72 CYS B O 1
ATOM 1710 N N . PHE B 1 73 ? 10.125 -13.484 -10.422 1 98.38 73 PHE B N 1
ATOM 1711 C CA . PHE B 1 73 ? 9.211 -13.938 -11.461 1 98.38 73 PHE B CA 1
ATOM 1712 C C . PHE B 1 73 ? 9.984 -14.367 -12.711 1 98.38 73 PHE B C 1
ATOM 1714 O O . PHE B 1 73 ? 9.586 -15.312 -13.391 1 98.38 73 PHE B O 1
ATOM 1721 N N . ARG B 1 74 ? 11.016 -13.672 -12.984 1 98 74 ARG B N 1
ATOM 1722 C CA . ARG B 1 74 ? 11.859 -14.078 -14.109 1 98 74 ARG B CA 1
ATOM 1723 C C . ARG B 1 74 ? 12.461 -15.453 -13.867 1 98 74 ARG B C 1
ATOM 1725 O O . ARG B 1 74 ? 12.5 -16.297 -14.773 1 98 74 ARG B O 1
ATOM 1732 N N . GLU B 1 75 ? 12.977 -15.656 -12.727 1 97.62 75 GLU B N 1
ATOM 1733 C CA . GLU B 1 75 ? 13.539 -16.953 -12.383 1 97.62 75 GLU B CA 1
ATOM 1734 C C . GLU B 1 75 ? 12.461 -18.047 -12.422 1 97.62 75 GLU B C 1
ATOM 1736 O O . GLU B 1 75 ? 12.727 -19.172 -12.844 1 97.62 75 GLU B O 1
ATOM 1741 N N . ALA B 1 76 ? 11.273 -17.688 -11.93 1 97 76 ALA B N 1
ATOM 1742 C CA . ALA B 1 76 ? 10.164 -18.641 -11.977 1 97 76 ALA B CA 1
ATOM 1743 C C . ALA B 1 76 ? 9.883 -19.078 -13.414 1 97 76 ALA B C 1
ATOM 1745 O O . ALA B 1 76 ? 9.555 -20.25 -13.656 1 97 76 ALA B O 1
ATOM 1746 N N . PHE B 1 77 ? 9.961 -18.156 -14.32 1 97.5 77 PHE B N 1
ATOM 1747 C CA . PHE B 1 77 ? 9.797 -18.453 -15.734 1 97.5 77 PHE B CA 1
ATOM 1748 C C . PHE B 1 77 ? 10.891 -19.406 -16.219 1 97.5 77 PHE B C 1
ATOM 1750 O O . PHE B 1 77 ? 10.609 -20.375 -16.906 1 97.5 77 PHE B O 1
ATOM 1757 N N . LYS B 1 78 ? 12.086 -19.109 -15.82 1 96.69 78 LYS B N 1
ATOM 1758 C CA . LYS B 1 78 ? 13.219 -19.938 -16.219 1 96.69 78 LYS B CA 1
ATOM 1759 C C . LYS B 1 78 ? 13.047 -21.375 -15.719 1 96.69 78 LYS B C 1
ATOM 1761 O O . LYS B 1 78 ? 13.461 -22.328 -16.391 1 96.69 78 LYS B O 1
ATOM 1766 N N . MET B 1 79 ? 12.453 -21.5 -14.594 1 94.44 79 MET B N 1
ATOM 1767 C CA . MET B 1 79 ? 12.273 -22.812 -13.969 1 94.44 79 MET B CA 1
ATOM 1768 C C . MET B 1 79 ? 10.977 -23.469 -14.438 1 94.44 79 MET B C 1
ATOM 1770 O O . MET B 1 79 ? 10.578 -24.5 -13.914 1 94.44 79 MET B O 1
ATOM 1774 N N . HIS B 1 80 ? 10.25 -22.812 -15.258 1 93.88 80 HIS B N 1
ATOM 1775 C CA . HIS B 1 80 ? 9.047 -23.312 -15.906 1 93.88 80 HIS B CA 1
ATOM 1776 C C . HIS B 1 80 ? 7.887 -23.422 -14.93 1 93.88 80 HIS B C 1
ATOM 1778 O O . HIS B 1 80 ? 7.023 -24.281 -15.07 1 93.88 80 HIS B O 1
ATOM 1784 N N . LEU B 1 81 ? 8.023 -22.641 -13.898 1 93.81 81 LEU B N 1
ATOM 1785 C CA . LEU B 1 81 ? 6.887 -22.531 -12.984 1 93.81 81 LEU B CA 1
ATOM 1786 C C . LEU B 1 81 ? 5.73 -21.797 -13.648 1 93.81 81 LEU B C 1
ATOM 1788 O O . LEU B 1 81 ? 4.562 -22.062 -13.359 1 93.81 81 LEU B O 1
ATOM 1792 N N . ILE B 1 82 ? 6.055 -20.766 -14.438 1 96.25 82 ILE B N 1
ATOM 1793 C CA . ILE B 1 82 ? 5.082 -20.016 -15.219 1 96.25 82 ILE B CA 1
ATOM 1794 C C . ILE B 1 82 ? 5.543 -19.922 -16.672 1 96.25 82 ILE B C 1
ATOM 1796 O O . ILE B 1 82 ? 6.734 -20.062 -16.953 1 96.25 82 ILE B O 1
ATOM 1800 N N . ASN B 1 83 ? 4.578 -19.766 -17.594 1 97.25 83 ASN B N 1
ATOM 1801 C CA . ASN B 1 83 ? 4.934 -19.688 -19.016 1 97.25 83 ASN B CA 1
ATOM 1802 C C . ASN B 1 83 ? 5.262 -18.25 -19.422 1 97.25 83 ASN B C 1
ATOM 1804 O O . ASN B 1 83 ? 5.301 -17.359 -18.578 1 97.25 83 ASN B O 1
ATOM 1808 N N . GLU B 1 84 ? 5.539 -18.047 -20.656 1 97.31 84 GLU B N 1
ATOM 1809 C CA . GLU B 1 84 ? 6.004 -16.75 -21.156 1 97.31 84 GLU B CA 1
ATOM 1810 C C . GLU B 1 84 ? 4.953 -15.664 -20.938 1 97.31 84 GLU B C 1
ATOM 1812 O O . GLU B 1 84 ? 5.266 -14.586 -20.438 1 97.31 84 GLU B O 1
ATOM 1817 N N . ASP B 1 85 ? 3.727 -15.938 -21.297 1 97.81 85 ASP B N 1
ATOM 1818 C CA . ASP B 1 85 ? 2.639 -14.977 -21.125 1 97.81 85 ASP B CA 1
ATOM 1819 C C . ASP B 1 85 ? 2.434 -14.625 -19.656 1 97.81 85 ASP B C 1
ATOM 1821 O O . ASP B 1 85 ? 2.232 -13.453 -19.312 1 97.81 85 ASP B O 1
ATOM 1825 N N . GLU B 1 86 ? 2.486 -15.617 -18.844 1 98.12 86 GLU B N 1
ATOM 1826 C CA . GLU B 1 86 ? 2.318 -15.422 -17.406 1 98.12 86 GLU B CA 1
ATOM 1827 C C . GLU B 1 86 ? 3.465 -14.602 -16.812 1 98.12 86 GLU B C 1
ATOM 1829 O O . GLU B 1 86 ? 3.254 -13.781 -15.922 1 98.12 86 GLU B O 1
ATOM 1834 N N . SER B 1 87 ? 4.629 -14.875 -17.328 1 98.12 87 SER B N 1
ATOM 1835 C CA . SER B 1 87 ? 5.785 -14.109 -16.875 1 98.12 87 SER B CA 1
ATOM 1836 C C . SER B 1 87 ? 5.637 -12.633 -17.203 1 98.12 87 SER B C 1
ATOM 1838 O O . SER B 1 87 ? 5.922 -11.773 -16.375 1 98.12 87 SER B O 1
ATOM 1840 N N . MET B 1 88 ? 5.23 -12.344 -18.422 1 98.19 88 MET B N 1
ATOM 1841 C CA . MET B 1 88 ? 4.988 -10.961 -18.812 1 98.19 88 MET B CA 1
ATOM 1842 C C . MET B 1 88 ? 3.908 -10.32 -17.953 1 98.19 88 MET B C 1
ATOM 1844 O O . MET B 1 88 ? 4.059 -9.18 -17.5 1 98.19 88 MET B O 1
ATOM 1848 N N . GLN B 1 89 ? 2.896 -11.031 -17.75 1 98.62 89 GLN B N 1
ATOM 1849 C CA . GLN B 1 89 ? 1.816 -10.531 -16.906 1 98.62 89 GLN B CA 1
ATOM 1850 C C . GLN B 1 89 ? 2.311 -10.258 -15.492 1 98.62 89 GLN B C 1
ATOM 1852 O O . GLN B 1 89 ? 1.91 -9.266 -14.867 1 98.62 89 GLN B O 1
ATOM 1857 N N . ALA B 1 90 ? 3.16 -11.148 -15 1 98.62 90 ALA B N 1
ATOM 1858 C CA . ALA B 1 90 ? 3.707 -10.984 -13.656 1 98.62 90 ALA B CA 1
ATOM 1859 C C . ALA B 1 90 ? 4.535 -9.703 -13.555 1 98.62 90 ALA B C 1
ATOM 1861 O O . ALA B 1 90 ? 4.492 -9.008 -12.539 1 98.62 90 ALA B O 1
ATOM 1862 N N . LEU B 1 91 ? 5.258 -9.445 -14.625 1 98.5 91 LEU B N 1
ATOM 1863 C CA . LEU B 1 91 ? 6.055 -8.227 -14.641 1 98.5 91 LEU B CA 1
ATOM 1864 C C . LEU B 1 91 ? 5.156 -6.996 -14.695 1 98.5 91 LEU B C 1
ATOM 1866 O O . LEU B 1 91 ? 5.398 -6.012 -13.992 1 98.5 91 LEU B O 1
ATOM 1870 N N . TYR B 1 92 ? 4.117 -7.055 -15.492 1 98.38 92 TYR B N 1
ATOM 1871 C CA . TYR B 1 92 ? 3.143 -5.969 -15.555 1 98.38 92 TYR B CA 1
ATOM 1872 C C . TYR B 1 92 ? 2.441 -5.793 -14.211 1 98.38 92 TYR B C 1
ATOM 1874 O O . TYR B 1 92 ? 2.223 -4.664 -13.766 1 98.38 92 TYR B O 1
ATOM 1882 N N . MET B 1 93 ? 2.078 -6.867 -13.641 1 98.75 93 MET B N 1
ATOM 1883 C CA . MET B 1 93 ? 1.451 -6.859 -12.328 1 98.75 93 MET B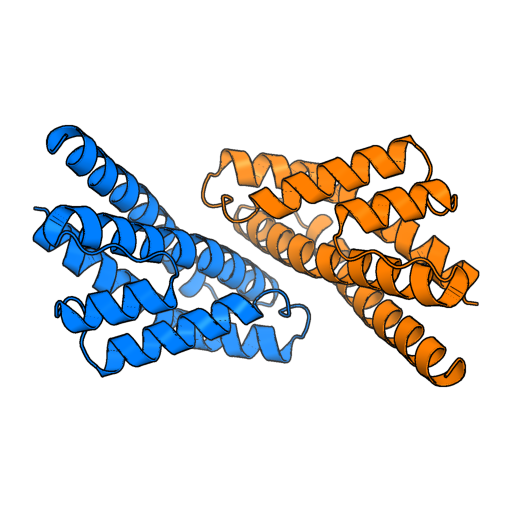 CA 1
ATOM 1884 C C . MET B 1 93 ? 2.35 -6.18 -11.297 1 98.75 93 MET B C 1
ATOM 1886 O O . MET B 1 93 ? 1.866 -5.438 -10.438 1 98.75 93 MET B O 1
ATOM 1890 N N . THR B 1 94 ? 3.637 -6.473 -11.391 1 98.69 94 THR B N 1
ATOM 1891 C CA . THR B 1 94 ? 4.602 -5.855 -10.492 1 98.69 94 THR B CA 1
ATOM 1892 C C . THR B 1 94 ? 4.617 -4.34 -10.672 1 98.69 94 THR B C 1
ATOM 1894 O O . THR B 1 94 ? 4.656 -3.59 -9.695 1 98.69 94 THR B O 1
ATOM 1897 N N . ASP B 1 95 ? 4.594 -3.939 -11.922 1 98.06 95 ASP B N 1
ATOM 1898 C CA . ASP B 1 95 ? 4.559 -2.506 -12.203 1 98.06 95 ASP B CA 1
ATOM 1899 C C . ASP B 1 95 ? 3.295 -1.868 -11.625 1 98.06 95 ASP B C 1
ATOM 1901 O O . ASP B 1 95 ? 3.352 -0.783 -11.047 1 98.06 95 ASP B O 1
ATOM 1905 N N . ASP B 1 96 ? 2.203 -2.477 -11.828 1 98.12 96 ASP B N 1
ATOM 1906 C CA . ASP B 1 96 ? 0.944 -1.966 -11.297 1 98.12 96 ASP B CA 1
ATOM 1907 C C . ASP B 1 96 ? 0.979 -1.9 -9.773 1 98.12 96 ASP B C 1
ATOM 1909 O O . ASP B 1 96 ? 0.507 -0.93 -9.18 1 98.12 96 ASP B O 1
ATOM 1913 N N . ARG B 1 97 ? 1.511 -2.945 -9.164 1 97.62 97 ARG B N 1
ATOM 1914 C CA . ARG B 1 97 ? 1.653 -2.939 -7.715 1 97.62 97 ARG B CA 1
ATOM 1915 C C . ARG B 1 97 ? 2.467 -1.734 -7.25 1 97.62 97 ARG B C 1
ATOM 1917 O O . ARG B 1 97 ? 2.123 -1.093 -6.258 1 97.62 97 ARG B O 1
ATOM 1924 N N . ASN B 1 98 ? 3.494 -1.422 -7.961 1 94.81 98 ASN B N 1
ATOM 1925 C CA . ASN B 1 98 ? 4.344 -0.282 -7.629 1 94.81 98 ASN B CA 1
ATOM 1926 C C . ASN B 1 98 ? 3.594 1.038 -7.781 1 94.81 98 ASN B C 1
ATOM 1928 O O . ASN B 1 98 ? 3.941 2.033 -7.145 1 94.81 98 ASN B O 1
ATOM 1932 N N . MET B 1 99 ? 2.58 1.013 -8.57 1 95.56 99 MET B N 1
ATOM 1933 C CA . MET B 1 99 ? 1.827 2.229 -8.867 1 95.56 99 MET B CA 1
ATOM 1934 C C . MET B 1 99 ? 0.676 2.41 -7.883 1 95.56 99 MET B C 1
ATOM 1936 O O . MET B 1 99 ? 0.003 3.441 -7.891 1 95.56 99 MET B O 1
ATOM 1940 N N . THR B 1 100 ? 0.459 1.45 -6.969 1 94.56 100 THR B N 1
ATOM 1941 C CA . THR B 1 100 ? -0.699 1.515 -6.082 1 94.56 100 THR B CA 1
ATOM 1942 C C . THR B 1 100 ? -0.584 2.697 -5.125 1 94.56 100 THR B C 1
ATOM 1944 O O . THR B 1 100 ? -1.592 3.189 -4.613 1 94.56 100 THR B O 1
ATOM 1947 N N . THR B 1 101 ? 0.572 3.191 -4.875 1 86.56 101 THR B N 1
ATOM 1948 C CA . THR B 1 101 ? 0.761 4.359 -4.023 1 86.56 101 THR B CA 1
ATOM 1949 C C . THR B 1 101 ? 0.143 5.598 -4.66 1 86.56 101 THR B C 1
ATOM 1951 O O . THR B 1 101 ? -0.076 6.605 -3.984 1 86.56 101 THR B O 1
ATOM 1954 N N . HIS B 1 102 ? -0.116 5.477 -5.914 1 89.38 102 HIS B N 1
ATOM 1955 C CA . HIS B 1 102 ? -0.647 6.617 -6.656 1 89.38 102 HIS B CA 1
ATOM 1956 C C . HIS B 1 102 ? -2.146 6.469 -6.895 1 89.38 102 HIS B C 1
ATOM 1958 O O . HIS B 1 102 ? -2.734 7.227 -7.672 1 89.38 102 HIS B O 1
ATOM 1964 N N . THR B 1 103 ? -2.693 5.598 -6.223 1 91.56 103 THR B N 1
ATOM 1965 C CA . THR B 1 103 ? -4.098 5.309 -6.484 1 91.56 103 THR B CA 1
ATOM 1966 C C . THR B 1 103 ? -4.988 6.43 -5.957 1 91.56 103 THR B C 1
ATOM 1968 O O . THR B 1 103 ? -6.211 6.379 -6.105 1 91.56 103 THR B O 1
ATOM 1971 N N . TYR B 1 104 ? -4.316 7.43 -5.441 1 87.12 104 TYR B N 1
ATOM 1972 C CA . TYR B 1 104 ? -5.086 8.648 -5.195 1 87.12 104 TYR B CA 1
ATOM 1973 C C . TYR B 1 104 ? -5.582 9.258 -6.5 1 87.12 104 TYR B C 1
ATOM 1975 O O . TYR B 1 104 ? -6.523 10.047 -6.504 1 87.12 104 TYR B O 1
ATOM 1983 N N . HIS B 1 105 ? -4.875 8.938 -7.539 1 90.69 105 HIS B N 1
ATOM 1984 C CA . HIS B 1 105 ? -5.395 9.266 -8.859 1 90.69 105 HIS B CA 1
ATOM 1985 C C . HIS B 1 105 ? -6.438 8.25 -9.312 1 90.69 105 HIS B C 1
ATOM 1987 O O . HIS B 1 105 ? -6.113 7.078 -9.523 1 90.69 105 HIS B O 1
ATOM 1993 N N . GLU B 1 106 ? -7.566 8.727 -9.531 1 92.38 106 GLU B N 1
ATOM 1994 C CA . GLU B 1 106 ? -8.703 7.852 -9.812 1 92.38 106 GLU B CA 1
ATOM 1995 C C . GLU B 1 106 ? -8.445 7 -11.055 1 92.38 106 GLU B C 1
ATOM 1997 O O . GLU B 1 106 ? -8.789 5.82 -11.094 1 92.38 106 GLU B O 1
ATOM 2002 N N . ASP B 1 107 ? -7.879 7.594 -12.055 1 95.75 107 ASP B N 1
ATOM 2003 C CA . ASP B 1 107 ? -7.633 6.863 -13.297 1 95.75 107 ASP B CA 1
ATOM 2004 C C . ASP B 1 107 ? -6.684 5.691 -13.062 1 95.75 107 ASP B C 1
ATOM 2006 O O . ASP B 1 107 ? -6.883 4.605 -13.609 1 95.75 107 ASP B O 1
ATOM 2010 N N . VAL B 1 108 ? -5.652 5.938 -12.289 1 96.5 108 VAL B N 1
ATOM 2011 C CA . VAL B 1 108 ? -4.684 4.891 -11.961 1 96.5 108 VAL B CA 1
ATOM 2012 C C . VAL B 1 108 ? -5.375 3.777 -11.172 1 96.5 108 VAL B C 1
ATOM 2014 O O . VAL B 1 108 ? -5.199 2.596 -11.477 1 96.5 108 VAL B O 1
ATOM 2017 N N . ALA B 1 109 ? -6.195 4.188 -10.211 1 97.25 109 ALA B N 1
ATOM 2018 C CA . ALA B 1 109 ? -6.922 3.217 -9.398 1 97.25 109 ALA B CA 1
ATOM 2019 C C . ALA B 1 109 ? -7.84 2.354 -10.258 1 97.25 109 ALA B C 1
ATOM 2021 O O . ALA B 1 109 ? -7.867 1.13 -10.117 1 97.25 109 ALA B O 1
ATOM 2022 N N . GLU B 1 110 ? -8.5 2.994 -11.172 1 97.88 110 GLU B N 1
ATOM 2023 C CA . GLU B 1 110 ? -9.43 2.293 -12.047 1 97.88 110 GLU B CA 1
ATOM 2024 C C . GLU B 1 110 ? -8.703 1.31 -12.953 1 97.88 110 GLU B C 1
ATOM 2026 O O . GLU B 1 110 ? -9.172 0.188 -13.164 1 97.88 110 GLU B O 1
ATOM 2031 N N . ASP B 1 111 ? -7.621 1.757 -13.477 1 97.94 111 ASP B N 1
ATOM 2032 C CA . ASP B 1 111 ? -6.848 0.915 -14.383 1 97.94 111 ASP B CA 1
ATOM 2033 C C . ASP B 1 111 ? -6.344 -0.339 -13.672 1 97.94 111 ASP B C 1
ATOM 2035 O O . ASP B 1 111 ? -6.426 -1.442 -14.211 1 97.94 111 ASP B O 1
ATOM 2039 N N . ILE B 1 112 ? -5.859 -0.167 -12.508 1 98.25 112 ILE B N 1
ATOM 2040 C CA . ILE B 1 112 ? -5.348 -1.295 -11.742 1 98.25 112 ILE B CA 1
ATOM 2041 C C . ILE B 1 112 ? -6.496 -2.223 -11.352 1 98.25 112 ILE B C 1
ATOM 2043 O O . ILE B 1 112 ? -6.383 -3.443 -11.477 1 98.25 112 ILE B O 1
ATOM 2047 N N . TYR B 1 113 ? -7.562 -1.629 -10.969 1 98.38 113 TYR B N 1
ATOM 2048 C CA . TYR B 1 113 ? -8.727 -2.402 -10.555 1 98.38 113 TYR B CA 1
ATOM 2049 C C . TYR B 1 113 ? -9.188 -3.334 -11.664 1 98.38 113 TYR B C 1
ATOM 2051 O O . TYR B 1 113 ? -9.531 -4.492 -11.414 1 98.38 113 TYR B O 1
ATOM 2059 N N . LYS B 1 114 ? -9.164 -2.848 -12.852 1 97.88 114 LYS B N 1
ATOM 2060 C CA . LYS B 1 114 ? -9.648 -3.611 -14 1 97.88 114 LYS B CA 1
ATOM 2061 C C . LYS B 1 114 ? -8.789 -4.852 -14.234 1 97.88 114 LYS B C 1
ATOM 2063 O O . LYS B 1 114 ? -9.25 -5.832 -14.82 1 97.88 114 LYS B O 1
ATOM 2068 N N . GLU B 1 115 ? -7.59 -4.758 -13.789 1 98.31 115 GLU B N 1
ATOM 2069 C CA . GLU B 1 115 ? -6.645 -5.84 -14.047 1 98.31 115 GLU B CA 1
ATOM 2070 C C . GLU B 1 115 ? -6.676 -6.879 -12.93 1 98.31 115 GLU B C 1
ATOM 2072 O O . GLU B 1 115 ? -6.113 -7.965 -13.078 1 98.31 115 GLU B O 1
ATOM 2077 N N . LEU B 1 116 ? -7.375 -6.656 -11.836 1 98.5 116 LEU B N 1
ATOM 2078 C CA . LEU B 1 116 ? -7.219 -7.426 -10.609 1 98.5 116 LEU B CA 1
ATOM 2079 C C . LEU B 1 116 ? -7.711 -8.859 -10.805 1 98.5 116 LEU B C 1
ATOM 2081 O O . LEU B 1 116 ? -7.148 -9.797 -10.234 1 98.5 116 LEU B O 1
ATOM 2085 N N . SER B 1 117 ? -8.758 -9 -11.578 1 98.19 117 SER B N 1
ATOM 2086 C CA . SER B 1 117 ? -9.258 -10.352 -11.812 1 98.19 117 SER B CA 1
ATOM 2087 C C . SER B 1 117 ? -8.211 -11.211 -12.508 1 98.19 117 SER B C 1
ATOM 2089 O O . SER B 1 117 ? -8.023 -12.383 -12.148 1 98.19 117 SER B O 1
ATOM 2091 N N . GLY B 1 118 ? -7.547 -10.609 -13.516 1 98.38 118 GLY B N 1
ATOM 2092 C CA . GLY B 1 118 ? -6.473 -11.312 -14.188 1 98.38 118 GLY B CA 1
ATOM 2093 C C . GLY B 1 118 ? -5.281 -11.594 -13.289 1 98.38 118 GLY B C 1
ATOM 2094 O O . GLY B 1 118 ? -4.691 -12.672 -13.344 1 98.38 118 GLY B O 1
ATOM 2095 N N . TYR B 1 119 ? -4.977 -10.633 -12.484 1 98.75 119 TYR B N 1
ATOM 2096 C CA . TYR B 1 119 ? -3.875 -10.797 -11.547 1 98.75 119 TYR B CA 1
ATOM 2097 C C . TYR B 1 119 ? -4.184 -11.891 -10.531 1 98.75 119 TYR B C 1
ATOM 2099 O O . TYR B 1 119 ? -3.301 -12.672 -10.172 1 98.75 119 TYR B O 1
ATOM 2107 N N . TYR B 1 120 ? -5.402 -11.906 -10.086 1 98.75 120 TYR B N 1
ATOM 2108 C CA . TYR B 1 120 ? -5.809 -12.969 -9.18 1 98.75 120 TYR B CA 1
ATOM 2109 C C . TYR B 1 120 ? -5.594 -14.344 -9.812 1 98.75 120 TYR B C 1
ATOM 2111 O O . TYR B 1 120 ? -5.035 -15.242 -9.188 1 98.75 120 TYR B O 1
ATOM 2119 N N . ALA B 1 121 ? -6.074 -14.469 -11.023 1 98.62 121 ALA B N 1
ATOM 2120 C CA . ALA B 1 121 ? -5.957 -15.742 -11.719 1 98.62 121 ALA B CA 1
ATOM 2121 C C . ALA B 1 121 ? -4.496 -16.172 -11.836 1 98.62 121 ALA B C 1
ATOM 2123 O O . ALA B 1 121 ? -4.164 -17.344 -11.594 1 98.62 121 ALA B O 1
ATOM 2124 N N . LEU B 1 122 ? -3.646 -15.25 -12.195 1 98.69 122 LEU B N 1
ATOM 2125 C CA . LEU B 1 122 ? -2.223 -15.531 -12.328 1 98.69 122 LEU B CA 1
ATOM 2126 C C . LEU B 1 122 ? -1.63 -15.961 -10.992 1 98.69 122 LEU B C 1
ATOM 2128 O O . LEU B 1 122 ? -0.942 -16.984 -10.906 1 98.69 122 LEU B O 1
ATOM 2132 N N . MET B 1 123 ? -1.909 -15.219 -9.961 1 98.75 123 MET B N 1
ATOM 2133 C CA . MET B 1 123 ? -1.355 -15.508 -8.641 1 98.75 123 MET B CA 1
ATOM 2134 C C . MET B 1 123 ? -1.862 -16.844 -8.109 1 98.75 123 MET B C 1
ATOM 2136 O O . MET B 1 123 ? -1.108 -17.594 -7.496 1 98.75 123 MET B O 1
ATOM 2140 N N . ASN B 1 124 ? -3.105 -17.031 -8.336 1 98.38 124 ASN B N 1
ATOM 2141 C CA . ASN B 1 124 ? -3.672 -18.312 -7.93 1 98.38 124 ASN B CA 1
ATOM 2142 C C . ASN B 1 124 ? -3.004 -19.484 -8.656 1 98.38 124 ASN B C 1
ATOM 2144 O O . ASN B 1 124 ? -2.758 -20.531 -8.062 1 98.38 124 ASN B O 1
ATOM 2148 N N . LYS B 1 125 ? -2.789 -19.328 -9.906 1 97.75 125 LYS B N 1
ATOM 2149 C CA . LYS B 1 125 ? -2.104 -20.344 -10.68 1 97.75 125 LYS B CA 1
ATOM 2150 C C . LYS B 1 125 ? -0.701 -20.609 -10.133 1 97.75 125 LYS B C 1
ATOM 2152 O O . LYS B 1 125 ? -0.282 -21.75 -10 1 97.75 125 LYS B O 1
ATOM 2157 N N . ILE B 1 126 ? 0.009 -19.562 -9.859 1 97.69 126 ILE B N 1
ATOM 2158 C CA . ILE B 1 126 ? 1.354 -19.688 -9.305 1 97.69 126 ILE B CA 1
ATOM 2159 C C . ILE B 1 126 ? 1.301 -20.438 -7.977 1 97.69 126 ILE B C 1
ATOM 2161 O O . ILE B 1 126 ? 2.072 -21.375 -7.758 1 97.69 126 ILE B O 1
ATOM 2165 N N . TYR B 1 127 ? 0.405 -20 -7.152 1 97.81 127 TYR B N 1
ATOM 2166 C CA . TYR B 1 127 ? 0.219 -20.641 -5.852 1 97.81 127 TYR B CA 1
ATOM 2167 C C . TYR B 1 127 ? -0.048 -22.125 -6.008 1 97.81 127 TYR B C 1
ATOM 2169 O O . TYR B 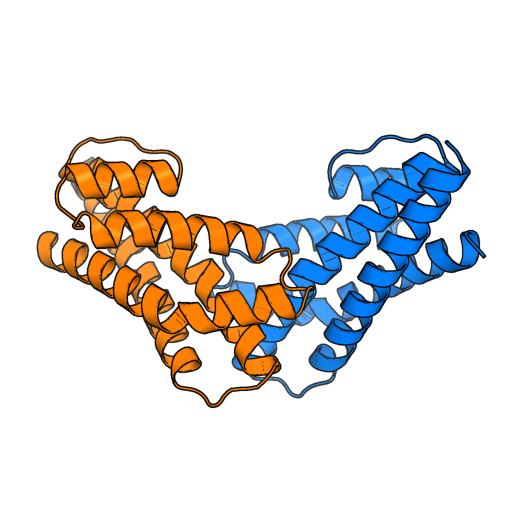1 127 ? 0.593 -22.953 -5.352 1 97.81 127 TYR B O 1
ATOM 2177 N N . THR B 1 128 ? -0.95 -22.469 -6.859 1 96.75 128 THR B N 1
ATOM 2178 C CA . THR B 1 128 ? -1.349 -23.844 -7.059 1 96.75 128 THR B CA 1
ATOM 2179 C C . THR B 1 128 ? -0.187 -24.672 -7.609 1 96.75 128 THR B C 1
ATOM 2181 O O . THR B 1 128 ? 0.006 -25.828 -7.215 1 96.75 128 THR B O 1
ATOM 2184 N N . SER B 1 129 ? 0.521 -24.062 -8.531 1 94.5 129 SER B N 1
ATOM 2185 C CA . SER B 1 129 ? 1.67 -24.75 -9.102 1 94.5 129 SER B CA 1
ATOM 2186 C C . SER B 1 129 ? 2.703 -25.094 -8.031 1 94.5 129 SER B C 1
ATOM 2188 O O . SER B 1 129 ? 3.268 -26.188 -8.031 1 94.5 129 SER B O 1
ATOM 2190 N N . ILE B 1 130 ? 2.902 -24.219 -7.148 1 94.75 130 ILE B N 1
ATOM 2191 C CA . ILE B 1 130 ? 3.918 -24.406 -6.117 1 94.75 130 ILE B CA 1
ATOM 2192 C C . ILE B 1 130 ? 3.432 -25.422 -5.086 1 94.75 130 ILE B C 1
ATOM 2194 O O . ILE B 1 130 ? 4.184 -26.312 -4.68 1 94.75 130 ILE B O 1
ATOM 2198 N N . VAL B 1 131 ? 2.205 -25.25 -4.68 1 92.19 131 VAL B N 1
ATOM 2199 C CA . VAL B 1 131 ? 1.687 -26.094 -3.613 1 92.19 131 VAL B CA 1
ATOM 2200 C C . VAL B 1 131 ? 1.492 -27.531 -4.133 1 92.19 131 VAL B C 1
ATOM 2202 O O . VAL B 1 131 ? 1.677 -28.5 -3.391 1 92.19 131 VAL B O 1
ATOM 2205 N N . THR B 1 132 ? 1.132 -27.625 -5.355 1 84.69 132 THR B N 1
ATOM 2206 C CA . THR B 1 132 ? 1.002 -28.953 -5.949 1 84.69 132 THR B CA 1
ATOM 2207 C C . THR B 1 132 ? 2.367 -29.625 -6.082 1 84.69 132 THR B C 1
ATOM 2209 O O . THR B 1 132 ? 2.486 -30.844 -5.922 1 84.69 132 THR B O 1
ATOM 2212 N N . GLU B 1 133 ? 3.373 -28.812 -6.344 1 73.88 133 GLU B N 1
ATOM 2213 C CA . GLU B 1 133 ? 4.734 -29.328 -6.441 1 73.88 133 GLU B CA 1
ATOM 2214 C C . GLU B 1 133 ? 5.27 -29.734 -5.07 1 73.88 133 GLU B C 1
ATOM 2216 O O . GLU B 1 133 ? 6.137 -30.609 -4.969 1 73.88 133 GLU B O 1
ATOM 2221 N N . CYS B 1 134 ? 4.852 -29.047 -4.023 1 66.88 134 CYS B N 1
ATOM 2222 C CA . CYS B 1 134 ? 5.316 -29.344 -2.674 1 66.88 134 CYS B CA 1
ATOM 2223 C C . CYS B 1 134 ? 4.566 -30.547 -2.096 1 66.88 134 CYS B C 1
ATOM 2225 O O . CYS B 1 134 ? 5.039 -31.188 -1.155 1 66.88 134 CYS B O 1
ATOM 2227 N N . LEU B 1 135 ? 3.424 -30.781 -2.512 1 59.22 135 LEU B N 1
ATOM 2228 C CA . LEU B 1 135 ? 2.758 -32.031 -2.123 1 59.22 135 LEU B CA 1
ATOM 2229 C C . LEU B 1 135 ? 3.043 -33.125 -3.133 1 59.22 135 LEU B C 1
ATOM 2231 O O . LEU B 1 135 ? 3.24 -32.875 -4.32 1 59.22 135 LEU B O 1
#

pLDDT: mean 93.49, std 10.49, range [47.81, 98.75]

Solvent-accessible surface area (backbone atoms only — not comparable to full-atom values): 14151 Å² total; per-residue (Å²): 110,66,67,60,46,52,47,48,45,52,52,33,46,52,52,26,49,53,30,48,51,54,36,53,58,48,68,73,48,76,89,42,74,56,50,44,34,19,41,52,37,36,45,51,29,25,51,52,31,44,48,51,33,51,34,45,46,32,36,74,76,68,67,43,85,54,90,42,61,61,54,32,44,51,50,35,32,76,71,60,66,38,53,71,69,53,36,52,49,51,47,51,49,51,52,49,57,68,46,52,64,47,38,74,38,62,68,56,36,50,56,50,53,71,43,43,66,59,50,48,53,50,51,50,48,50,50,50,50,51,52,54,68,73,92,111,68,66,59,45,53,48,47,46,53,53,33,46,52,52,26,49,52,29,48,52,56,34,54,59,49,69,74,46,77,89,42,74,56,50,46,35,18,41,51,37,37,44,50,28,26,52,52,31,43,45,51,33,51,34,44,46,33,35,74,75,67,66,41,87,53,91,44,62,63,54,31,44,52,50,34,33,74,70,62,67,37,54,72,70,53,35,51,48,49,46,50,48,50,53,48,57,70,46,52,64,47,37,74,39,61,68,56,35,50,56,50,52,70,43,43,66,60,49,47,53,51,52,48,49,49,50,48,51,50,53,54,68,74,93

Secondary structure (DSSP, 8-state):
-HHHHHHHHHHHHHHHHHHHHHHHHHHTSPP-HHHHHHHHHHHHHHHHHHHHHHHHHIIIII-----SHHHHHHHHHHTTSS-HHHHHHHHHHHHHHHGGGGTTSHHHHHHHHHHHHHHHHHHHHHHHHHHHHH-/-HHHHHHHHHHHHHHHHHHHHHHHHHHTSPP-HHHHHHHHHHHHHHHHHHHHHHHHHIIIII-----SHHHHHHHHHHTTSS-HHHHHHHHHHHHHHHHGGGTTSHHHHHHHHHHHHHHHHHHHHHHHHHHHHH-

Radius of gyration: 20.38 Å; Cα contacts (8 Å, |Δi|>4): 310; chains: 2; bounding box: 39×64×42 Å